Protein AF-0000000066325327 (afdb_homodimer)

Radius of gyration: 24.89 Å; Cα contacts (8 Å, |Δi|>4): 738; chains: 2; bounding box: 58×75×55 Å

Secondary structure (DSSP, 8-state):
-B----TT-EEEEETTTTEEEEE-STTEEEE-S--GGGB-GGGGS-EE--HHHHHHHHHHHHHHTTSS--HHHHHHHHHHHHHHHHHBPP--B-GGGB---SS---PPTT-EEEEEBTTT--EEEEEEEE--SSEEEEEE-SSEEEETTEEEETT-EEEEEGGG-EE-------------/-B----TT-EEEEETTTTEEEEE-STTEEEE-S--GGGB-GGGGS-EE--HHHHHHHHHHHHHHTTSS--HHHHHHHHHHHHHHHHHBPP--B-GGGB---SS---PPTT-EEEEEBTTT--EEEEEEEE--SSEEEEEE-SSEEEETTEEEETT-EEEEEGGG-EE-------------

Structure (mmCIF, N/CA/C/O backbone):
data_AF-0000000066325327-model_v1
#
loop_
_entity.id
_entity.type
_entity.pdbx_description
1 polymer 'Cell division protein ZapC'
#
loop_
_atom_site.group_PDB
_atom_site.id
_atom_site.type_symbol
_atom_site.label_atom_id
_atom_site.label_alt_id
_atom_site.label_comp_id
_atom_site.label_asym_id
_atom_site.label_entity_id
_atom_site.label_seq_id
_atom_site.pdbx_PDB_ins_code
_atom_site.Cartn_x
_atom_site.Cartn_y
_atom_site.Cartn_z
_atom_site.occupancy
_atom_site.B_iso_or_equiv
_atom_site.auth_seq_id
_atom_site.auth_comp_id
_atom_site.auth_asym_id
_atom_site.auth_atom_id
_atom_site.pdbx_PDB_model_num
ATOM 1 N N . MET A 1 1 ? 8.906 -0.437 -5.715 1 87.31 1 MET A N 1
ATOM 2 C CA . MET A 1 1 ? 8.492 -0.303 -4.324 1 87.31 1 MET A CA 1
ATOM 3 C C . MET A 1 1 ? 9.305 -1.229 -3.422 1 87.31 1 MET A C 1
ATOM 5 O O . MET A 1 1 ? 9.586 -2.369 -3.793 1 87.31 1 MET A O 1
ATOM 9 N N . LYS A 1 2 ? 9.781 -0.708 -2.258 1 88.88 2 LYS A N 1
ATOM 10 C CA . LYS A 1 2 ? 10.484 -1.515 -1.268 1 88.88 2 LYS A CA 1
ATOM 11 C C . LYS A 1 2 ? 9.75 -1.508 0.07 1 88.88 2 LYS A C 1
ATOM 13 O O . LYS A 1 2 ? 9.484 -0.443 0.629 1 88.88 2 LYS A O 1
ATOM 18 N N . ILE A 1 3 ? 9.375 -2.773 0.447 1 93.12 3 ILE A N 1
ATOM 19 C CA . ILE A 1 3 ? 8.656 -2.926 1.708 1 93.12 3 ILE A CA 1
ATOM 20 C C . ILE A 1 3 ? 9.43 -3.861 2.633 1 93.12 3 ILE A C 1
ATOM 22 O O . ILE A 1 3 ? 10.234 -4.676 2.17 1 93.12 3 ILE A O 1
ATOM 26 N N . LYS A 1 4 ? 9.258 -3.627 3.867 1 92.25 4 LYS A N 1
ATOM 27 C CA . LYS A 1 4 ? 9.883 -4.469 4.887 1 92.25 4 LYS A CA 1
ATOM 28 C C . LYS A 1 4 ? 8.852 -4.996 5.875 1 92.25 4 LYS A C 1
ATOM 30 O O . LYS A 1 4 ? 8.086 -4.223 6.457 1 92.25 4 LYS A O 1
ATOM 35 N N . PRO A 1 5 ? 8.938 -6.352 6.035 1 94.75 5 PRO A N 1
ATOM 36 C CA . PRO A 1 5 ? 7.977 -6.934 6.977 1 94.75 5 PRO A CA 1
ATOM 37 C C . PRO A 1 5 ? 8.016 -6.262 8.352 1 94.75 5 PRO A C 1
ATOM 39 O O . PRO A 1 5 ? 9.086 -5.852 8.812 1 94.75 5 PRO A O 1
ATOM 42 N N . ASP A 1 6 ? 6.906 -6.172 8.961 1 92.81 6 ASP A N 1
ATOM 43 C CA . ASP A 1 6 ? 6.703 -5.555 10.266 1 92.81 6 ASP A CA 1
ATOM 44 C C . ASP A 1 6 ? 5.637 -6.305 11.062 1 92.81 6 ASP A C 1
ATOM 46 O O . ASP A 1 6 ? 4.691 -6.848 10.492 1 92.81 6 ASP A O 1
ATOM 50 N N . ASP A 1 7 ? 5.738 -6.309 12.375 1 92.56 7 ASP A N 1
ATOM 51 C CA . ASP A 1 7 ? 4.801 -7.027 13.234 1 92.56 7 ASP A CA 1
ATOM 52 C C . ASP A 1 7 ? 3.434 -6.344 13.25 1 92.56 7 ASP A C 1
ATOM 54 O O . ASP A 1 7 ? 2.451 -6.918 13.727 1 92.56 7 ASP A O 1
ATOM 58 N N . LYS A 1 8 ? 3.346 -5.254 12.703 1 94.69 8 LYS A N 1
ATOM 59 C CA . LYS A 1 8 ? 2.082 -4.52 12.672 1 94.69 8 LYS A CA 1
ATOM 60 C C . LYS A 1 8 ? 1.22 -4.965 11.492 1 94.69 8 LYS A C 1
ATOM 62 O O . LYS A 1 8 ? 0.055 -4.574 11.383 1 94.69 8 LYS A O 1
ATOM 67 N N . TRP A 1 9 ? 1.792 -5.734 10.602 1 97.94 9 TRP A N 1
ATOM 68 C CA . TRP A 1 9 ? 1.037 -6.191 9.438 1 97.94 9 TRP A CA 1
ATOM 69 C C . TRP A 1 9 ? -0.08 -7.145 9.859 1 97.94 9 TRP A C 1
ATOM 71 O O . TRP A 1 9 ? 0.076 -7.918 10.805 1 97.94 9 TRP A O 1
ATOM 81 N N . ARG A 1 10 ? -1.22 -7.074 9.172 1 98.44 10 ARG A N 1
ATOM 82 C CA . ARG A 1 10 ? -2.367 -7.918 9.492 1 98.44 10 ARG A CA 1
ATOM 83 C C . ARG A 1 10 ? -3.02 -8.461 8.227 1 98.44 10 ARG A C 1
ATOM 85 O O . ARG A 1 10 ? -3.221 -7.715 7.262 1 98.44 10 ARG A O 1
ATOM 92 N N . TRP A 1 11 ? -3.338 -9.711 8.289 1 98.69 11 TRP A N 1
ATOM 93 C CA . TRP A 1 11 ? -4.102 -10.336 7.215 1 98.69 11 TRP A CA 1
ATOM 94 C C . TRP A 1 11 ? -5.602 -10.188 7.457 1 98.69 11 TRP A C 1
ATOM 96 O O . TRP A 1 11 ? -6.066 -10.32 8.594 1 98.6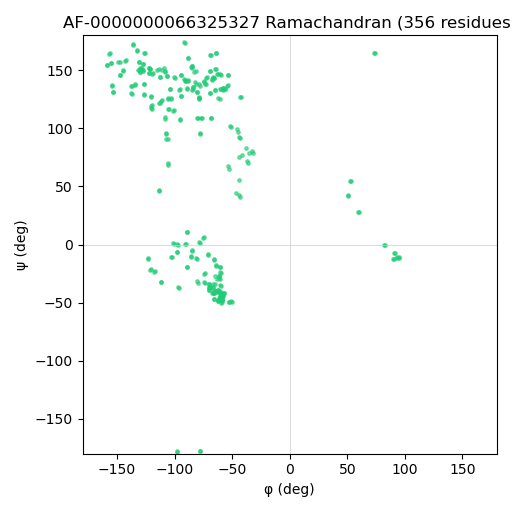9 11 TRP A O 1
ATOM 106 N N . PHE A 1 12 ? -6.332 -9.953 6.473 1 98.5 12 PHE A N 1
ATOM 107 C CA . PHE A 1 12 ? -7.781 -9.938 6.605 1 98.5 12 PHE A CA 1
ATOM 108 C C . PHE A 1 12 ? -8.453 -10.164 5.254 1 98.5 12 PHE A C 1
ATOM 110 O O . PHE A 1 12 ? -7.852 -9.914 4.207 1 98.5 12 PHE A O 1
ATOM 117 N N . TYR A 1 13 ? -9.617 -10.664 5.281 1 98.44 13 TYR A N 1
ATOM 118 C CA . TYR A 1 13 ? -10.414 -10.828 4.07 1 98.44 13 TYR A CA 1
ATOM 119 C C . TYR A 1 13 ? -11.344 -9.641 3.863 1 98.44 13 TYR A C 1
ATOM 121 O O . TYR A 1 13 ? -12.07 -9.234 4.777 1 98.44 13 TYR A O 1
ATOM 129 N N . ASP A 1 14 ? -11.297 -9.055 2.693 1 97.06 14 ASP A N 1
ATOM 130 C CA . ASP A 1 14 ? -12.172 -7.949 2.328 1 97.06 14 ASP A CA 1
ATOM 131 C C . ASP A 1 14 ? -13.398 -8.445 1.561 1 97.06 14 ASP A C 1
ATOM 133 O O . ASP A 1 14 ? -13.305 -8.75 0.37 1 97.06 14 ASP A O 1
ATOM 137 N N . ALA A 1 15 ? -14.508 -8.445 2.154 1 95.19 15 ALA A N 1
ATOM 138 C CA . ALA A 1 15 ? -15.727 -9 1.576 1 95.19 15 ALA A CA 1
ATOM 139 C C . ALA A 1 15 ? -16.234 -8.133 0.424 1 95.19 15 ALA A C 1
ATOM 141 O O . ALA A 1 15 ? -16.812 -8.641 -0.54 1 95.19 15 ALA A O 1
ATOM 142 N N . GLU A 1 16 ? -16.047 -6.883 0.527 1 92.62 16 GLU A N 1
ATOM 143 C CA . GLU A 1 16 ? -16.547 -5.965 -0.489 1 92.62 16 GLU A CA 1
ATOM 144 C C . GLU A 1 16 ? -15.844 -6.176 -1.824 1 92.62 16 GLU A C 1
ATOM 146 O O . GLU A 1 16 ? -16.484 -6.176 -2.877 1 92.62 16 GLU A O 1
ATOM 151 N N . HIS A 1 17 ? -14.531 -6.383 -1.739 1 93.12 17 HIS A N 1
ATOM 152 C CA . HI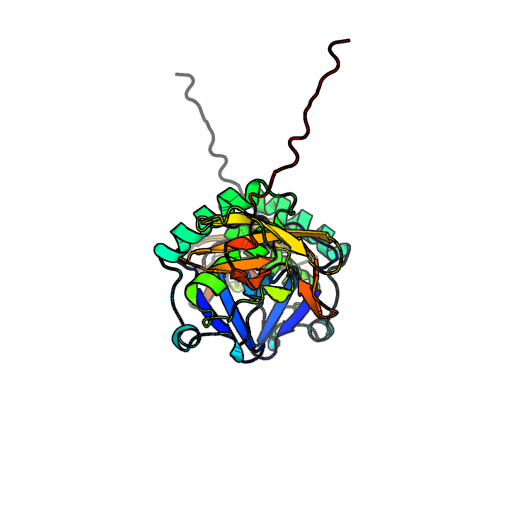S A 1 17 ? -13.781 -6.566 -2.979 1 93.12 17 HIS A CA 1
ATOM 153 C C . HIS A 1 17 ? -13.5 -8.039 -3.238 1 93.12 17 HIS A C 1
ATOM 155 O O . HIS A 1 17 ? -12.883 -8.391 -4.246 1 93.12 17 HIS A O 1
ATOM 161 N N . ASP A 1 18 ? -13.969 -8.859 -2.336 1 97.62 18 ASP A N 1
ATOM 162 C CA . ASP A 1 18 ? -13.828 -10.305 -2.449 1 97.62 18 ASP A CA 1
ATOM 163 C C . ASP A 1 18 ? -12.367 -10.703 -2.678 1 97.62 18 ASP A C 1
ATOM 165 O O . ASP A 1 18 ? -12.055 -11.398 -3.646 1 97.62 18 ASP A O 1
ATOM 169 N N . ARG A 1 19 ? -11.484 -10.242 -1.759 1 98.44 19 ARG A N 1
ATOM 170 C CA . ARG A 1 19 ? -10.062 -10.539 -1.894 1 98.44 19 ARG A CA 1
ATOM 171 C C . ARG A 1 19 ? -9.398 -10.672 -0.526 1 98.44 19 ARG A C 1
ATOM 173 O O . ARG A 1 19 ? -9.789 -10 0.428 1 98.44 19 ARG A O 1
ATOM 180 N N . MET A 1 20 ? -8.383 -11.578 -0.415 1 98.75 20 MET A N 1
ATOM 181 C CA . MET A 1 20 ? -7.477 -11.586 0.73 1 98.75 20 MET A CA 1
ATOM 182 C C . MET A 1 20 ? -6.574 -10.359 0.727 1 98.75 20 MET A C 1
ATOM 184 O O . MET A 1 20 ? -5.969 -10.031 -0.296 1 98.75 20 MET A O 1
ATOM 188 N N . MET A 1 21 ? -6.496 -9.68 1.867 1 98.69 21 MET A N 1
ATOM 189 C CA . MET A 1 21 ? -5.785 -8.406 1.969 1 98.69 21 MET A CA 1
ATOM 190 C C . MET A 1 21 ? -4.684 -8.477 3.021 1 98.69 21 MET A C 1
ATOM 192 O O . MET A 1 21 ? -4.734 -9.32 3.922 1 98.69 21 MET A O 1
ATOM 196 N N . LEU A 1 22 ? -3.732 -7.715 2.803 1 98.75 22 LEU A N 1
ATOM 197 C CA . LEU A 1 22 ? -2.719 -7.469 3.822 1 98.75 22 LEU A CA 1
ATOM 198 C C . LEU A 1 22 ? -2.658 -5.988 4.184 1 98.75 22 LEU A C 1
ATOM 200 O O . LEU A 1 22 ? -2.453 -5.141 3.311 1 98.75 22 LEU A O 1
ATOM 204 N N . ASP A 1 23 ? -2.953 -5.66 5.406 1 98.38 23 ASP A N 1
ATOM 205 C CA . ASP A 1 23 ? -2.74 -4.324 5.957 1 98.38 23 ASP A CA 1
ATOM 206 C C . ASP A 1 23 ? -1.282 -4.129 6.367 1 98.38 23 ASP A C 1
ATOM 208 O O . ASP A 1 23 ? -0.822 -4.719 7.348 1 98.38 23 ASP A O 1
ATOM 212 N N . LEU A 1 24 ? -0.514 -3.334 5.672 1 97.62 24 LEU A N 1
ATOM 213 C CA . LEU A 1 24 ? 0.911 -3.129 5.91 1 97.62 24 LEU A CA 1
ATOM 214 C C . LEU A 1 24 ? 1.141 -1.994 6.902 1 97.62 24 LEU A C 1
ATOM 216 O O . LEU A 1 24 ? 2.256 -1.479 7.012 1 97.62 24 LEU A O 1
ATOM 220 N N . ALA A 1 25 ? 0.12 -1.535 7.527 1 94.31 25 ALA A N 1
ATOM 221 C CA . ALA A 1 25 ? 0.144 -0.431 8.484 1 94.31 25 ALA A CA 1
ATOM 222 C C . ALA A 1 25 ? 0.321 0.907 7.77 1 94.31 25 ALA A C 1
ATOM 224 O O . ALA A 1 25 ? 0.554 0.946 6.559 1 94.31 25 ALA A O 1
ATOM 225 N N . ASP A 1 26 ? 0.048 2.041 8.453 1 94 26 ASP A N 1
ATOM 226 C CA . ASP A 1 26 ? 0.268 3.418 8.023 1 94 26 ASP A CA 1
ATOM 227 C C . ASP A 1 26 ? -0.511 3.727 6.746 1 94 26 ASP A C 1
ATOM 229 O O . ASP A 1 26 ? -0.025 4.453 5.875 1 94 26 ASP A O 1
ATOM 233 N N . GLY A 1 27 ? -1.619 3.004 6.609 1 96.5 27 GLY A N 1
ATOM 234 C CA . GLY A 1 27 ? -2.523 3.283 5.508 1 96.5 27 GLY A CA 1
ATOM 235 C C . GLY A 1 27 ? -2.248 2.436 4.281 1 96.5 27 GLY A C 1
ATOM 236 O O . GLY A 1 27 ? -3.062 2.385 3.357 1 96.5 27 GLY A O 1
ATOM 237 N N . MET A 1 28 ? -1.162 1.723 4.211 1 97.5 28 MET A N 1
ATOM 238 C CA . MET A 1 28 ? -0.807 0.914 3.049 1 97.5 28 MET A CA 1
ATOM 239 C C . MET A 1 28 ? -1.478 -0.454 3.111 1 97.5 28 MET A C 1
ATOM 241 O O . MET A 1 28 ? -1.542 -1.069 4.176 1 97.5 28 MET A O 1
ATOM 245 N N . LEU A 1 29 ? -2.055 -0.843 2.016 1 98.19 29 LEU A N 1
ATOM 246 C CA . LEU A 1 29 ? -2.744 -2.123 1.896 1 98.19 29 LEU A CA 1
ATOM 247 C C . LEU A 1 29 ? -2.297 -2.867 0.642 1 98.19 29 LEU A C 1
ATOM 249 O O . LEU A 1 29 ? -1.871 -2.244 -0.334 1 98.19 29 LEU A O 1
ATOM 253 N N . PHE A 1 30 ? -2.334 -4.137 0.716 1 98.56 30 PHE A N 1
ATOM 254 C CA . PHE A 1 30 ? -2.115 -4.973 -0.457 1 98.56 30 PHE A CA 1
ATOM 255 C C . PHE A 1 30 ? -3.332 -5.848 -0.732 1 98.56 30 PHE A C 1
ATOM 257 O O . PHE A 1 30 ? -3.82 -6.539 0.164 1 98.56 30 PHE A O 1
ATOM 264 N N . ARG A 1 31 ? -3.768 -5.758 -1.896 1 98.69 31 ARG A N 1
ATOM 265 C CA . ARG A 1 31 ? -4.855 -6.613 -2.359 1 98.69 31 ARG A CA 1
ATOM 266 C C . ARG A 1 31 ? -4.324 -7.773 -3.191 1 98.69 31 ARG A C 1
ATOM 268 O O . ARG A 1 31 ? -3.818 -7.574 -4.297 1 98.69 31 ARG A O 1
ATOM 275 N N . SER A 1 32 ? -4.48 -8.969 -2.736 1 98.81 32 SER A N 1
ATOM 276 C CA . SER A 1 32 ? -3.916 -10.133 -3.412 1 98.81 32 SER A CA 1
ATOM 277 C C . SER A 1 32 ? -4.758 -10.531 -4.617 1 98.81 32 SER A C 1
ATOM 279 O O . SER A 1 32 ? -5.742 -9.867 -4.941 1 98.81 32 SER A O 1
ATOM 281 N N . ARG A 1 33 ? -4.355 -11.625 -5.285 1 98.31 33 ARG A N 1
ATOM 282 C CA . ARG A 1 33 ? -5.047 -12.164 -6.449 1 98.31 33 ARG A CA 1
ATOM 283 C C . ARG A 1 33 ? -6.195 -13.078 -6.031 1 98.31 33 ARG A C 1
ATOM 285 O O . ARG A 1 33 ? -6.988 -13.516 -6.867 1 98.31 33 ARG A O 1
ATOM 292 N N . TYR A 1 34 ? -6.383 -13.383 -4.77 1 98.75 34 TYR A N 1
ATOM 293 C CA . TYR A 1 34 ? -7.133 -14.586 -4.406 1 98.75 34 TYR A CA 1
ATOM 294 C C . TYR A 1 34 ? -8.469 -14.219 -3.768 1 98.75 34 TYR A C 1
ATOM 296 O O . TYR A 1 34 ? -8.508 -13.539 -2.742 1 98.75 34 TYR A O 1
ATOM 304 N N . ALA A 1 35 ? -9.461 -14.727 -4.352 1 98.62 35 ALA A N 1
ATOM 305 C CA . ALA A 1 35 ? -10.836 -14.484 -3.912 1 98.62 35 ALA A CA 1
ATOM 306 C C . ALA A 1 35 ? -11.289 -15.555 -2.918 1 98.62 35 ALA A C 1
ATOM 308 O O . ALA A 1 35 ? -10.594 -16.547 -2.713 1 98.62 35 ALA A O 1
ATOM 309 N N . ARG A 1 36 ? -12.445 -15.32 -2.404 1 98.44 36 ARG A N 1
ATOM 310 C CA . ARG A 1 36 ? -13.016 -16.156 -1.364 1 98.44 36 ARG A CA 1
ATOM 311 C C . ARG A 1 36 ? -12.984 -17.641 -1.771 1 98.44 36 ARG A C 1
ATOM 313 O O . ARG A 1 36 ? -12.594 -18.5 -0.977 1 98.44 36 ARG A O 1
ATOM 320 N N . LYS A 1 37 ? -13.43 -17.906 -2.945 1 98.38 37 LYS A N 1
ATOM 321 C CA . LYS A 1 37 ? -13.586 -19.281 -3.418 1 98.38 37 LYS A CA 1
ATOM 322 C C . LYS A 1 37 ? -12.242 -20.016 -3.426 1 98.38 37 LYS A C 1
ATOM 324 O O . LYS A 1 37 ? -12.203 -21.25 -3.447 1 98.38 37 LYS A O 1
ATOM 329 N N . MET A 1 38 ? -11.148 -19.281 -3.404 1 98.56 38 MET A N 1
ATOM 330 C CA . MET A 1 38 ? -9.812 -19.859 -3.49 1 98.56 38 MET A CA 1
ATOM 331 C C . MET A 1 38 ? -9.188 -20 -2.105 1 98.56 38 MET A C 1
ATOM 333 O O . MET A 1 38 ? -8.117 -20.594 -1.959 1 98.56 38 MET A O 1
ATOM 337 N N . LEU A 1 39 ? -9.805 -19.516 -1.091 1 98.81 39 LEU A N 1
ATOM 338 C CA . LEU A 1 39 ? -9.172 -19.359 0.214 1 98.81 39 LEU A CA 1
ATOM 339 C C . LEU A 1 39 ? -9.688 -20.406 1.2 1 98.81 39 LEU A C 1
ATOM 341 O O . LEU A 1 39 ? -10.852 -20.797 1.14 1 98.81 39 LEU A O 1
ATOM 345 N N . THR A 1 40 ? -8.812 -20.859 2.068 1 98.69 40 THR A N 1
ATOM 346 C CA . THR A 1 40 ? -9.203 -21.719 3.18 1 98.69 40 THR A CA 1
ATOM 347 C C . THR A 1 40 ? -10.031 -20.953 4.199 1 98.69 40 THR A C 1
ATOM 349 O O . THR A 1 40 ? -10.016 -19.719 4.215 1 98.69 40 THR A O 1
ATOM 352 N N . PRO A 1 41 ? -10.766 -21.641 5.105 1 98.06 41 PRO A N 1
ATOM 353 C CA . PRO A 1 41 ? -11.609 -20.984 6.098 1 98.06 41 PRO A CA 1
ATOM 354 C C . PRO A 1 41 ? -10.805 -20.078 7.035 1 98.06 41 PRO A C 1
ATOM 356 O O . PRO A 1 41 ? -11.336 -19.078 7.535 1 98.06 41 PRO A O 1
ATOM 359 N N . ASP A 1 42 ? -9.57 -20.375 7.289 1 96.94 42 ASP A N 1
ATOM 360 C CA . ASP A 1 42 ? -8.727 -19.609 8.195 1 96.94 42 ASP A CA 1
ATOM 361 C C . ASP A 1 42 ? -8.555 -18.172 7.703 1 96.94 42 ASP A C 1
ATOM 363 O O . ASP A 1 42 ? -8.266 -17.266 8.492 1 96.94 42 ASP A O 1
ATOM 367 N N . ALA A 1 43 ? -8.656 -17.922 6.383 1 97.69 43 ALA A N 1
ATOM 368 C CA . ALA A 1 43 ? -8.445 -16.609 5.766 1 97.69 43 ALA A CA 1
ATOM 369 C C . ALA A 1 43 ? -9.492 -15.609 6.234 1 97.69 43 ALA A C 1
ATOM 371 O O . ALA A 1 43 ? -9.281 -14.398 6.168 1 97.69 43 ALA A O 1
ATOM 372 N N . PHE A 1 44 ? -10.609 -16.078 6.781 1 97.56 44 PHE A N 1
ATOM 373 C CA . PHE A 1 44 ? -11.75 -15.203 7.031 1 97.56 44 PHE A CA 1
ATOM 374 C C . PHE A 1 44 ? -11.75 -14.719 8.477 1 97.56 44 PHE A C 1
ATOM 376 O O . PHE A 1 44 ? -12.633 -13.969 8.883 1 97.56 44 PHE A O 1
ATOM 383 N N . THR A 1 45 ? -10.773 -15.164 9.203 1 95.75 45 THR A N 1
ATOM 384 C CA . THR A 1 45 ? -10.492 -14.602 10.516 1 95.75 45 THR A CA 1
ATOM 385 C C . THR A 1 45 ? -9.242 -13.719 10.469 1 95.75 45 THR A C 1
ATOM 387 O O . THR A 1 45 ? -8.188 -14.148 10.008 1 95.75 45 THR A O 1
ATOM 390 N N . GLU A 1 46 ? -9.477 -12.523 10.922 1 93.81 46 GLU A N 1
ATOM 391 C CA . GLU A 1 46 ? -8.328 -11.625 10.938 1 93.81 46 GLU A CA 1
ATOM 392 C C . GLU A 1 46 ? -7.172 -12.219 11.734 1 93.81 46 GLU A C 1
ATOM 394 O O . GLU A 1 46 ? -7.379 -12.82 12.789 1 93.81 46 GLU A O 1
ATOM 399 N N . SER A 1 47 ? -5.988 -12.141 11.148 1 96.69 47 SER A N 1
ATOM 400 C CA . SER A 1 47 ? -4.812 -12.68 11.82 1 96.69 47 SER A CA 1
ATOM 401 C C . SER A 1 47 ? -3.588 -11.797 11.578 1 96.69 47 SER A C 1
ATOM 403 O O . SER A 1 47 ? -3.559 -11.016 10.625 1 96.69 47 SER A O 1
ATOM 405 N N . GLY A 1 48 ? -2.59 -11.93 12.484 1 97.19 48 GLY A N 1
ATOM 406 C CA . GLY A 1 48 ? -1.376 -11.133 12.375 1 97.19 48 GLY A CA 1
ATOM 407 C C . GLY A 1 48 ? -0.344 -11.75 11.445 1 97.19 48 GLY A C 1
ATOM 408 O O . GLY A 1 48 ? -0.41 -12.938 11.141 1 97.19 48 GLY A O 1
ATOM 409 N N . PHE A 1 49 ? 0.458 -10.891 10.898 1 97.69 49 PHE A N 1
ATOM 410 C CA . PHE A 1 49 ? 1.649 -11.312 10.172 1 97.69 49 PHE A CA 1
ATOM 411 C C . PHE A 1 49 ? 2.674 -11.922 11.125 1 97.69 49 PHE A C 1
ATOM 413 O O . PHE A 1 49 ? 3.275 -11.211 11.938 1 97.69 49 PHE A O 1
ATOM 420 N N . CYS A 1 50 ? 2.871 -13.211 11.062 1 97.12 50 CYS A N 1
ATOM 421 C CA . CYS A 1 50 ? 3.625 -13.922 12.086 1 97.12 50 CYS A CA 1
ATOM 422 C C . CYS A 1 50 ? 5.066 -14.141 11.648 1 97.12 50 CYS A C 1
ATOM 424 O O . CYS A 1 50 ? 5.457 -13.734 10.555 1 97.12 50 CYS A O 1
ATOM 426 N N . VAL A 1 51 ? 5.848 -14.82 12.477 1 97.06 51 VAL A N 1
ATOM 427 C CA . VAL A 1 51 ? 7.266 -15.07 12.25 1 97.06 51 VAL A CA 1
ATOM 428 C C . VAL A 1 51 ? 7.438 -15.961 11.016 1 97.06 51 VAL A C 1
ATOM 430 O O . VAL A 1 51 ? 8.367 -15.758 10.227 1 97.06 51 VAL A O 1
ATOM 433 N N . ASP A 1 52 ? 6.578 -16.906 10.906 1 97.06 52 ASP A N 1
ATOM 434 C CA . ASP A 1 52 ? 6.645 -17.797 9.742 1 97.06 52 ASP A CA 1
ATOM 435 C C . ASP A 1 52 ? 6.418 -17.016 8.453 1 97.06 52 ASP A C 1
ATOM 437 O O . ASP A 1 52 ? 7.086 -17.266 7.445 1 97.06 52 ASP A O 1
ATOM 441 N N . ASP A 1 53 ? 5.48 -16.078 8.453 1 97.81 53 ASP A N 1
ATOM 442 C CA . ASP A 1 53 ? 5.242 -15.211 7.301 1 97.81 53 ASP A CA 1
ATOM 443 C C . ASP A 1 53 ? 6.496 -14.422 6.938 1 97.81 53 ASP A C 1
ATOM 445 O O . ASP A 1 53 ? 6.855 -14.32 5.762 1 97.81 53 ASP A O 1
ATOM 449 N N . ALA A 1 54 ? 7.09 -13.859 7.965 1 97.69 54 ALA A N 1
ATOM 450 C CA . ALA A 1 54 ? 8.305 -13.078 7.754 1 97.69 54 ALA A CA 1
ATOM 451 C C . ALA A 1 54 ? 9.406 -13.93 7.129 1 97.69 54 ALA A C 1
ATOM 453 O O . ALA A 1 54 ? 10.094 -13.484 6.211 1 97.69 54 ALA A O 1
ATOM 454 N N . ALA A 1 55 ? 9.586 -15.141 7.652 1 97.56 55 ALA A N 1
ATOM 455 C CA . ALA A 1 55 ? 10.602 -16.047 7.121 1 97.56 55 ALA A CA 1
ATOM 456 C C . ALA A 1 55 ? 10.344 -16.344 5.645 1 97.56 55 ALA A C 1
ATOM 458 O O . ALA A 1 55 ? 11.273 -16.328 4.832 1 97.56 55 ALA A O 1
ATOM 459 N N . LEU A 1 56 ? 9.117 -16.578 5.328 1 97.81 56 LEU A N 1
ATOM 460 C CA . LEU A 1 56 ? 8.758 -16.859 3.945 1 97.81 56 LEU A CA 1
ATOM 461 C C . LEU A 1 56 ? 8.961 -15.625 3.068 1 97.81 56 LEU A C 1
ATOM 463 O O . LEU A 1 56 ? 9.445 -15.734 1.938 1 97.81 56 LEU A O 1
ATOM 467 N N . TYR A 1 57 ? 8.57 -14.445 3.592 1 98.19 57 TYR A N 1
ATOM 468 C CA . TYR A 1 57 ? 8.766 -13.203 2.85 1 98.19 57 TYR A CA 1
ATOM 469 C C . TYR A 1 57 ? 10.219 -13.062 2.402 1 98.19 57 TYR A C 1
ATOM 471 O O . TYR A 1 57 ? 10.484 -12.805 1.228 1 98.19 57 TYR A O 1
ATOM 479 N N . PHE A 1 58 ? 11.117 -13.258 3.311 1 97.38 58 PHE A N 1
ATOM 480 C CA . PHE A 1 58 ? 12.523 -13.062 3.008 1 97.38 58 PHE A CA 1
ATOM 481 C C . PHE A 1 58 ? 13.031 -14.125 2.045 1 97.38 58 PHE A C 1
ATOM 483 O O . PHE A 1 58 ? 13.867 -13.844 1.186 1 97.38 58 PHE A O 1
ATOM 490 N N . THR A 1 59 ? 12.57 -15.305 2.184 1 97.25 59 THR A N 1
ATOM 491 C CA . THR A 1 59 ? 12.914 -16.375 1.25 1 97.25 59 THR A CA 1
ATOM 492 C C . THR A 1 59 ? 12.492 -16.016 -0.17 1 97.25 59 THR A C 1
ATOM 494 O O . THR A 1 59 ? 13.289 -16.094 -1.104 1 97.25 59 THR A O 1
ATOM 497 N N . PHE A 1 60 ? 11.227 -15.578 -0.321 1 97.94 60 PHE A N 1
ATOM 498 C CA . PHE A 1 60 ? 10.703 -15.211 -1.631 1 97.94 60 PHE A CA 1
ATOM 499 C C . PHE A 1 60 ? 11.414 -13.984 -2.176 1 97.94 60 PHE A C 1
ATOM 501 O O . PHE A 1 60 ? 11.773 -13.938 -3.354 1 97.94 60 PHE A O 1
ATOM 508 N N . GLU A 1 61 ? 11.539 -12.992 -1.305 1 96.69 61 GLU A N 1
ATOM 509 C CA . GLU A 1 61 ? 12.148 -11.734 -1.719 1 96.69 61 GLU A CA 1
ATOM 510 C C . GLU A 1 61 ? 13.562 -11.945 -2.246 1 96.69 61 GLU A C 1
ATOM 512 O O . GLU A 1 61 ? 13.953 -11.359 -3.258 1 96.69 61 GLU A O 1
ATOM 517 N N . GLU A 1 62 ? 14.336 -12.734 -1.603 1 94.12 62 GLU A N 1
ATOM 518 C CA . GLU A 1 62 ? 15.719 -13 -1.983 1 94.12 62 GLU A CA 1
ATOM 519 C C . GLU A 1 62 ? 15.805 -13.625 -3.373 1 94.12 62 GLU A C 1
ATOM 521 O O . GLU A 1 62 ? 16.609 -13.195 -4.203 1 94.12 62 GLU A O 1
ATOM 526 N N . LYS A 1 63 ? 15 -14.562 -3.619 1 91.31 63 LYS A N 1
ATOM 527 C CA . LYS A 1 63 ? 15.023 -15.266 -4.898 1 91.31 63 LYS A CA 1
ATOM 528 C C . LYS A 1 63 ? 14.445 -14.406 -6.016 1 91.31 63 LYS A C 1
ATOM 530 O O . LYS A 1 63 ? 14.906 -14.477 -7.16 1 91.31 63 LYS A O 1
ATOM 535 N N . CYS A 1 64 ? 13.508 -13.609 -5.703 1 94.06 64 CYS A N 1
ATOM 536 C CA . CYS A 1 64 ? 12.859 -12.758 -6.695 1 94.06 64 CYS A CA 1
ATOM 537 C C . CYS A 1 64 ? 13.766 -11.602 -7.109 1 94.06 64 CYS A C 1
ATOM 539 O O . CYS A 1 64 ? 13.609 -11.047 -8.195 1 94.06 64 CYS A O 1
ATOM 541 N N . ARG A 1 65 ? 14.641 -11.273 -6.242 1 90.88 65 ARG A N 1
ATOM 542 C CA . ARG A 1 65 ? 15.547 -10.172 -6.543 1 90.88 65 ARG A CA 1
ATOM 543 C C . ARG A 1 65 ? 16.375 -10.469 -7.789 1 90.88 65 ARG A C 1
ATOM 545 O O . ARG A 1 65 ? 16.812 -9.547 -8.477 1 90.88 65 ARG A O 1
ATOM 552 N N . GLN A 1 66 ? 16.562 -11.68 -8.148 1 88.31 66 GLN A N 1
ATOM 553 C CA . GLN A 1 66 ? 17.391 -12.094 -9.281 1 88.31 66 GLN A CA 1
ATOM 554 C C . GLN A 1 66 ? 16.547 -12.188 -10.555 1 88.31 66 GLN A C 1
ATOM 556 O O . GLN A 1 66 ? 17.078 -12.484 -11.633 1 88.31 66 GLN A O 1
ATOM 561 N N . SER A 1 67 ? 15.359 -11.914 -10.461 1 91.31 67 SER A N 1
ATOM 562 C CA . SER A 1 67 ? 14.453 -11.992 -11.602 1 91.31 67 SER A CA 1
ATOM 563 C C . SER A 1 67 ? 14.422 -10.68 -12.375 1 91.31 67 SER A C 1
ATOM 565 O O . SER A 1 67 ? 14.859 -9.641 -11.867 1 91.31 67 SER A O 1
ATOM 567 N N . PRO A 1 68 ? 13.969 -10.766 -13.633 1 93.62 68 PRO A N 1
ATOM 568 C CA . PRO A 1 68 ? 13.875 -9.547 -14.445 1 93.62 68 PRO A CA 1
ATOM 569 C C . PRO A 1 68 ? 12.695 -8.664 -14.047 1 93.62 68 PRO A C 1
ATOM 571 O O . PRO A 1 68 ? 12.438 -7.641 -14.688 1 93.62 68 PRO A O 1
ATOM 574 N N . LEU A 1 69 ? 11.992 -8.961 -13.031 1 95.12 69 LEU A N 1
ATOM 575 C CA . LEU A 1 69 ? 10.82 -8.219 -12.594 1 95.12 69 LEU A CA 1
ATOM 576 C C . LEU A 1 69 ? 11.219 -6.871 -12 1 95.12 69 LEU A C 1
ATOM 578 O O . LEU A 1 69 ? 12.266 -6.754 -11.352 1 95.12 69 LEU A O 1
ATOM 582 N N . SER A 1 70 ? 10.344 -5.883 -12.273 1 94.19 70 SER A N 1
ATOM 583 C CA . SER A 1 70 ? 10.531 -4.602 -11.602 1 94.19 70 SER A CA 1
ATOM 584 C C . SER A 1 70 ? 10.359 -4.738 -10.094 1 94.19 70 SER A C 1
ATOM 586 O O . SER A 1 70 ? 9.828 -5.746 -9.609 1 94.19 70 SER A O 1
ATOM 588 N N . SER A 1 71 ? 10.789 -3.748 -9.336 1 93.81 71 SER A N 1
ATOM 589 C CA . SER A 1 71 ? 10.641 -3.754 -7.887 1 93.81 71 SER A CA 1
ATOM 590 C C . SER A 1 71 ? 9.18 -3.895 -7.477 1 93.81 71 SER A C 1
ATOM 592 O O . SER A 1 71 ? 8.859 -4.625 -6.539 1 93.81 71 SER A O 1
ATOM 594 N N . ASP A 1 72 ? 8.297 -3.158 -8.219 1 94.88 72 ASP A N 1
ATOM 595 C CA . ASP A 1 72 ? 6.875 -3.232 -7.906 1 94.88 72 ASP A CA 1
ATOM 596 C C . ASP A 1 72 ? 6.32 -4.625 -8.195 1 94.88 72 ASP A C 1
ATOM 598 O O . ASP A 1 72 ? 5.531 -5.16 -7.41 1 94.88 72 ASP A O 1
ATOM 602 N N . GLN A 1 73 ? 6.727 -5.188 -9.258 1 96 73 GLN A N 1
ATOM 603 C CA . GLN A 1 73 ? 6.281 -6.527 -9.625 1 96 73 GLN A CA 1
ATOM 604 C C . GLN A 1 73 ? 6.789 -7.57 -8.633 1 96 73 GLN A C 1
ATOM 606 O O . GLN A 1 73 ? 6.066 -8.516 -8.297 1 96 73 GLN A O 1
ATOM 611 N N . ARG A 1 74 ? 8.016 -7.383 -8.234 1 96.62 74 ARG A N 1
ATOM 612 C CA . ARG A 1 74 ? 8.586 -8.289 -7.246 1 96.62 74 ARG A CA 1
ATOM 613 C C . ARG A 1 74 ? 7.789 -8.25 -5.945 1 96.62 74 ARG A C 1
ATOM 615 O O . ARG A 1 74 ? 7.473 -9.289 -5.371 1 96.62 74 ARG A O 1
ATOM 622 N N . ALA A 1 75 ? 7.5 -7.055 -5.508 1 96.56 75 ALA A N 1
ATOM 623 C CA . ALA A 1 75 ? 6.699 -6.902 -4.293 1 96.56 75 ALA A CA 1
ATOM 624 C C . ALA A 1 75 ? 5.34 -7.582 -4.441 1 96.56 75 ALA A C 1
ATOM 626 O O . ALA A 1 75 ? 4.891 -8.281 -3.535 1 96.56 75 ALA A O 1
ATOM 627 N N . GLU A 1 76 ? 4.727 -7.367 -5.574 1 97.75 76 GLU A N 1
ATOM 628 C CA . GLU A 1 76 ? 3.439 -8 -5.859 1 97.75 76 GLU A CA 1
ATOM 629 C C . GLU A 1 76 ? 3.547 -9.523 -5.793 1 97.75 76 GLU A C 1
ATOM 631 O O . GLU A 1 76 ? 2.711 -10.18 -5.172 1 97.75 76 GLU A O 1
ATOM 636 N N . LEU A 1 77 ? 4.531 -10.031 -6.422 1 98.44 77 LEU A N 1
ATOM 637 C CA . LEU A 1 77 ? 4.719 -11.477 -6.477 1 98.44 77 LEU A CA 1
ATOM 638 C C . LEU A 1 77 ? 4.941 -12.047 -5.078 1 98.44 77 LEU A C 1
ATOM 640 O O . LEU A 1 77 ? 4.289 -13.016 -4.691 1 98.44 77 LEU A O 1
ATOM 644 N N . VAL A 1 78 ? 5.824 -11.43 -4.367 1 98.56 78 VAL A N 1
ATOM 645 C CA . VAL A 1 78 ? 6.188 -11.906 -3.035 1 98.56 78 VAL A CA 1
ATOM 646 C C . VAL A 1 78 ? 4.961 -11.898 -2.125 1 98.56 78 VAL A C 1
ATOM 648 O O . VAL A 1 78 ? 4.707 -12.859 -1.406 1 98.56 78 VAL A O 1
ATOM 651 N N . LEU A 1 79 ? 4.191 -10.844 -2.158 1 98.62 79 LEU A N 1
ATOM 652 C CA . LEU A 1 79 ? 3.031 -10.742 -1.278 1 98.62 79 LEU A CA 1
ATOM 653 C C . LEU A 1 79 ? 1.946 -11.727 -1.695 1 98.62 79 LEU A C 1
ATOM 655 O O . LEU A 1 79 ? 1.287 -12.328 -0.844 1 98.62 79 LEU A O 1
ATOM 659 N N . ASN A 1 80 ? 1.749 -11.891 -2.93 1 98.81 80 ASN A N 1
ATOM 660 C CA . ASN A 1 80 ? 0.827 -12.93 -3.373 1 98.81 80 ASN A CA 1
ATOM 661 C C . ASN A 1 80 ? 1.31 -14.32 -2.967 1 98.81 80 ASN A C 1
ATOM 663 O O . ASN A 1 80 ? 0.5 -15.195 -2.648 1 98.81 80 ASN A O 1
ATOM 667 N N . ALA A 1 81 ? 2.617 -14.562 -3.059 1 98.81 81 ALA A N 1
ATOM 668 C CA . ALA A 1 81 ? 3.191 -15.844 -2.656 1 98.81 81 ALA A CA 1
ATOM 669 C C . ALA A 1 81 ? 2.895 -16.141 -1.188 1 98.81 81 ALA A C 1
ATOM 671 O O . ALA A 1 81 ? 2.586 -17.281 -0.829 1 98.81 81 ALA A O 1
ATOM 672 N N . LEU A 1 82 ? 3.021 -15.141 -0.364 1 98.75 82 LEU A N 1
ATOM 673 C CA . LEU A 1 82 ? 2.715 -15.312 1.052 1 98.75 82 LEU A CA 1
ATOM 674 C C . LEU A 1 82 ? 1.263 -15.742 1.245 1 98.75 82 LEU A C 1
ATOM 676 O O . LEU A 1 82 ? 0.979 -16.656 2.023 1 98.75 82 LEU A O 1
ATOM 680 N N . VAL A 1 83 ? 0.37 -15.055 0.541 1 98.81 83 VAL A N 1
ATOM 681 C CA . VAL A 1 83 ? -1.048 -15.383 0.647 1 98.81 83 VAL A CA 1
ATOM 682 C C . VAL A 1 83 ? -1.284 -16.812 0.183 1 98.81 83 VAL A C 1
ATOM 684 O O . VAL A 1 83 ? -1.981 -17.578 0.85 1 98.81 83 VAL A O 1
ATOM 687 N N . ALA A 1 84 ? -0.734 -17.141 -0.949 1 98.81 84 ALA A N 1
ATOM 688 C CA . ALA A 1 84 ? -0.923 -18.484 -1.494 1 98.81 84 ALA A CA 1
ATOM 689 C C . ALA A 1 84 ? -0.412 -19.547 -0.525 1 98.81 84 ALA A C 1
ATOM 691 O O . ALA A 1 84 ? -1.083 -20.547 -0.29 1 98.81 84 ALA A O 1
ATOM 692 N N . ALA A 1 85 ? 0.768 -19.328 -0.006 1 98.38 85 ALA A N 1
ATOM 693 C CA . ALA A 1 85 ? 1.392 -20.281 0.9 1 98.38 85 ALA A CA 1
ATOM 694 C C . ALA A 1 85 ? 0.539 -20.5 2.148 1 98.38 85 ALA A C 1
ATOM 696 O O . ALA A 1 85 ? 0.458 -21.609 2.672 1 98.38 85 ALA A O 1
ATOM 697 N N . ARG A 1 86 ? -0.092 -19.516 2.594 1 98.06 86 ARG A N 1
ATOM 698 C CA . ARG A 1 86 ? -0.745 -19.578 3.898 1 98.06 86 ARG A CA 1
ATOM 699 C C . ARG A 1 86 ? -2.227 -19.906 3.754 1 98.06 86 ARG A C 1
ATOM 701 O O . ARG A 1 86 ? -2.793 -20.625 4.582 1 98.06 86 ARG A O 1
ATOM 708 N N . PHE A 1 87 ? -2.883 -19.391 2.715 1 98.56 87 PHE A N 1
ATOM 709 C CA . PHE A 1 87 ? -4.336 -19.344 2.803 1 98.56 87 PHE A CA 1
ATOM 710 C C . PHE A 1 87 ? -4.973 -20.078 1.624 1 98.56 87 PHE A C 1
ATOM 712 O O . PHE A 1 87 ? -6.18 -20.312 1.611 1 98.56 87 PHE A O 1
ATOM 719 N N . LEU A 1 88 ? -4.234 -20.438 0.602 1 98.69 88 LEU A N 1
ATOM 720 C CA . LEU A 1 88 ? -4.836 -21 -0.601 1 98.69 88 LEU A CA 1
ATOM 721 C C . LEU A 1 88 ? -5.301 -22.438 -0.353 1 98.69 88 LEU A C 1
ATOM 723 O O . LEU A 1 88 ? -4.59 -23.219 0.273 1 98.69 88 LEU A O 1
ATOM 727 N N . LYS A 1 89 ? -6.453 -22.703 -0.864 1 98.62 89 LYS A N 1
ATOM 728 C CA . LYS A 1 89 ? -6.914 -24.094 -0.888 1 98.62 89 LYS A CA 1
ATOM 729 C C . LYS A 1 89 ? -6.023 -24.953 -1.772 1 98.62 89 LYS A C 1
ATOM 731 O O . LYS A 1 89 ? -5.41 -24.453 -2.719 1 98.62 89 LYS A O 1
ATOM 736 N N . PRO A 1 90 ? -5.93 -26.281 -1.44 1 97.56 90 PRO A N 1
ATOM 737 C CA . PRO A 1 90 ? -5.191 -27.172 -2.342 1 97.56 90 PRO A CA 1
ATOM 738 C C . PRO A 1 90 ? -5.695 -27.109 -3.781 1 97.56 90 PRO A C 1
ATOM 740 O O . PRO A 1 90 ? -6.902 -27.016 -4.016 1 97.56 90 PRO A O 1
ATOM 743 N N . LEU A 1 91 ? -4.793 -27.062 -4.68 1 97.81 91 LEU A N 1
ATOM 744 C CA . LEU A 1 91 ? -5.113 -27.047 -6.102 1 97.81 91 LEU A CA 1
ATOM 745 C C . LEU A 1 91 ? -4.75 -28.391 -6.75 1 97.81 91 LEU A C 1
ATOM 747 O O . LEU A 1 91 ? -3.811 -29.047 -6.316 1 97.81 91 LEU A O 1
ATOM 751 N N . MET A 1 92 ? -5.531 -28.656 -7.738 1 96.5 92 MET A N 1
ATOM 752 C CA . MET A 1 92 ? -5.176 -29.812 -8.547 1 96.5 92 MET A CA 1
ATOM 753 C C . MET A 1 92 ? -4.113 -29.453 -9.578 1 96.5 92 MET A C 1
ATOM 755 O O . MET A 1 92 ? -4.164 -28.375 -10.172 1 96.5 92 MET A O 1
ATOM 759 N N . PRO A 1 93 ? -3.148 -30.344 -9.781 1 97.19 93 PRO A N 1
ATOM 760 C CA . PRO A 1 93 ? -2.125 -30.047 -10.789 1 97.19 93 PRO A CA 1
ATOM 761 C C . PRO A 1 93 ? -2.709 -29.875 -12.188 1 97.19 93 PRO A C 1
ATOM 763 O O . PRO A 1 93 ? -3.635 -30.594 -12.57 1 97.19 93 PRO A O 1
ATOM 766 N N . LYS A 1 94 ? -2.25 -28.812 -12.844 1 95 94 LYS A N 1
ATOM 767 C CA . LYS A 1 94 ? -2.586 -28.594 -14.25 1 95 94 LYS A CA 1
ATOM 768 C C . LYS A 1 94 ? -1.399 -28.906 -15.156 1 95 94 LYS A C 1
ATOM 770 O O . LYS A 1 94 ? -0.911 -28.016 -15.875 1 95 94 LYS A O 1
ATOM 775 N N . SER A 1 95 ? -1.023 -30.125 -15.305 1 89.69 95 SER A N 1
ATOM 776 C CA . SER A 1 95 ? 0.24 -30.516 -15.922 1 89.69 95 SER A CA 1
ATOM 777 C C . SER A 1 95 ? 0.089 -30.688 -17.438 1 89.69 95 SER A C 1
ATOM 779 O O . SER A 1 95 ? 1.083 -30.719 -18.156 1 89.69 95 SER A O 1
ATOM 781 N N . TRP A 1 96 ? -1.179 -30.859 -17.891 1 92.38 96 TRP A N 1
ATOM 782 C CA . TRP A 1 96 ? -1.387 -31.094 -19.328 1 92.38 96 TRP A CA 1
ATOM 783 C C . TRP A 1 96 ? -0.987 -29.875 -20.141 1 92.38 96 TRP A C 1
ATOM 785 O O . TRP A 1 96 ? -0.791 -29.969 -21.359 1 92.38 96 TRP A O 1
ATOM 795 N N . HIS A 1 97 ? -0.79 -28.781 -19.516 1 96.12 97 HIS A N 1
ATOM 796 C CA . HIS A 1 97 ? -0.407 -27.562 -20.203 1 96.12 97 HIS A CA 1
ATOM 797 C C . HIS A 1 97 ? 1.087 -27.547 -20.5 1 96.12 97 HIS A C 1
ATOM 799 O O . HIS A 1 97 ? 1.552 -26.719 -21.297 1 96.12 97 HIS A O 1
ATOM 805 N N . PHE A 1 98 ? 1.846 -28.484 -19.891 1 97.25 98 PHE A N 1
ATOM 806 C CA . PHE A 1 98 ? 3.295 -28.328 -19.906 1 97.25 98 PHE A CA 1
ATOM 807 C C . PHE A 1 98 ? 3.975 -29.609 -20.375 1 97.25 98 PHE A C 1
ATOM 809 O O . PHE A 1 98 ? 3.498 -30.703 -20.078 1 97.25 98 PHE A O 1
ATOM 816 N N . SER A 1 99 ? 5.086 -29.406 -21.016 1 96.38 99 SER A N 1
ATOM 817 C CA . SER A 1 99 ? 5.879 -30.531 -21.484 1 96.38 99 SER A CA 1
ATOM 818 C C . SER A 1 99 ? 6.613 -31.203 -20.312 1 96.38 99 SER A C 1
ATOM 820 O O . SER A 1 99 ? 7.141 -30.516 -19.438 1 96.38 99 SER A O 1
ATOM 822 N N . ALA A 1 100 ? 6.637 -32.531 -20.391 1 95.12 100 ALA A N 1
ATOM 823 C CA . ALA A 1 100 ? 7.348 -33.281 -19.359 1 95.12 100 ALA A CA 1
ATOM 824 C C . ALA A 1 100 ? 8.844 -33.344 -19.656 1 95.12 100 ALA A C 1
ATOM 826 O O . ALA A 1 100 ? 9.25 -33.312 -20.828 1 95.12 100 ALA A O 1
ATOM 827 N N . HIS A 1 101 ? 9.508 -33.375 -18.578 1 90 101 HIS A N 1
ATOM 828 C CA . HIS A 1 101 ? 10.945 -33.594 -18.688 1 90 101 HIS A CA 1
ATOM 829 C C . HIS A 1 101 ? 11.344 -34.938 -18.078 1 90 101 HIS A C 1
ATOM 831 O O . HIS A 1 101 ? 10.664 -35.438 -17.188 1 90 101 HIS A O 1
ATOM 837 N N . ARG A 1 102 ? 12.383 -35.531 -18.578 1 84.69 102 ARG A N 1
ATOM 838 C CA . ARG A 1 102 ? 12.812 -36.844 -18.188 1 84.69 102 ARG A CA 1
ATOM 839 C C . ARG A 1 102 ? 13.297 -36.875 -16.734 1 84.69 102 ARG A C 1
ATOM 841 O O . ARG A 1 102 ? 13.039 -37.812 -16 1 84.69 102 ARG A O 1
ATOM 848 N N . GLN A 1 103 ? 13.984 -35.812 -16.25 1 85.75 103 GLN A N 1
ATOM 849 C CA . GLN A 1 103 ? 14.5 -35.75 -14.883 1 85.75 103 GLN A CA 1
ATOM 850 C C . GLN A 1 103 ? 13.688 -34.781 -14.031 1 85.75 103 GLN A C 1
ATOM 852 O O . GLN A 1 103 ? 13.945 -33.562 -14.031 1 85.75 103 GLN A O 1
ATOM 857 N N . PRO A 1 104 ? 12.734 -35.5 -13.352 1 83.06 104 PRO A N 1
ATOM 858 C CA . PRO A 1 104 ? 11.938 -34.625 -12.484 1 83.06 104 PRO A CA 1
ATOM 859 C C . PRO A 1 104 ? 12.789 -33.906 -11.445 1 83.06 104 PRO A C 1
ATOM 861 O O . PRO A 1 104 ? 13.781 -34.438 -10.961 1 83.06 104 PRO A O 1
ATOM 864 N N . MET A 1 105 ? 12.398 -32.75 -11.148 1 89.75 105 MET A N 1
ATOM 865 C CA . MET A 1 105 ? 13.086 -32 -10.094 1 89.75 105 MET A CA 1
ATOM 866 C C . MET A 1 105 ? 12.203 -31.844 -8.867 1 89.75 105 MET A C 1
ATOM 868 O O . MET A 1 105 ? 10.984 -31.969 -8.953 1 89.75 105 MET A O 1
ATOM 872 N N . GLN A 1 106 ? 12.797 -31.766 -7.746 1 93.25 106 GLN A N 1
ATOM 873 C CA . GLN A 1 106 ? 12.125 -31.375 -6.516 1 93.25 106 GLN A CA 1
ATOM 874 C C . GLN A 1 106 ? 12.5 -29.953 -6.102 1 93.25 106 GLN A C 1
ATOM 876 O O . GLN A 1 106 ? 13.484 -29.75 -5.391 1 93.25 106 GLN A O 1
ATOM 881 N N . PRO A 1 107 ? 11.703 -29.078 -6.578 1 95.81 107 PRO A N 1
ATOM 882 C CA . PRO A 1 107 ? 12.078 -27.688 -6.336 1 95.81 107 PRO A CA 1
ATOM 883 C C . PRO A 1 107 ? 11.945 -27.281 -4.871 1 95.81 107 PRO A C 1
ATOM 885 O O . PRO A 1 107 ? 11.133 -27.859 -4.141 1 95.81 107 PRO A O 1
ATOM 888 N N . ALA A 1 108 ? 12.789 -26.359 -4.422 1 96.44 108 ALA A N 1
ATOM 889 C CA . ALA A 1 108 ? 12.68 -25.797 -3.08 1 96.44 108 ALA A CA 1
ATOM 890 C C . ALA A 1 108 ? 11.68 -24.641 -3.053 1 96.44 108 ALA A C 1
ATOM 892 O O . ALA A 1 108 ? 11.461 -23.969 -4.07 1 96.44 108 ALA A O 1
ATOM 893 N N . VAL A 1 109 ? 11.102 -24.469 -1.891 1 97.56 109 VAL A N 1
ATOM 894 C CA . VAL A 1 109 ? 10.25 -23.297 -1.707 1 97.56 109 VAL A CA 1
ATOM 895 C C . VAL A 1 109 ? 11.055 -22.031 -1.979 1 97.56 109 VAL A C 1
ATOM 897 O O . VAL A 1 109 ? 12.18 -21.875 -1.502 1 97.56 109 VAL A O 1
ATOM 900 N N . GLY A 1 110 ? 10.445 -21.141 -2.758 1 97.38 110 GLY A N 1
ATOM 901 C CA . GLY A 1 110 ? 11.102 -19.891 -3.092 1 97.38 110 GLY A CA 1
ATOM 902 C C . GLY A 1 110 ? 11.93 -19.969 -4.359 1 97.38 110 GLY A C 1
ATOM 903 O O . GLY A 1 110 ? 12.414 -18.953 -4.863 1 97.38 110 GLY A O 1
ATOM 904 N N . GLU A 1 111 ? 12.086 -21.094 -4.91 1 96 111 GLU A N 1
ATOM 905 C CA . GLU A 1 111 ? 12.906 -21.266 -6.105 1 96 111 GLU A CA 1
ATOM 906 C C . GLU A 1 111 ? 12.164 -20.828 -7.359 1 96 111 GLU A C 1
ATOM 908 O O . GLU A 1 111 ? 10.969 -21.094 -7.512 1 96 111 GLU A O 1
ATOM 913 N N . MET A 1 112 ? 12.922 -20.125 -8.219 1 96.69 112 MET A N 1
ATOM 914 C CA . MET A 1 112 ? 12.406 -19.828 -9.555 1 96.69 112 MET A CA 1
ATOM 915 C C . MET A 1 112 ? 12.586 -21.031 -10.484 1 96.69 112 MET A C 1
ATOM 917 O O . MET A 1 112 ? 13.68 -21.594 -10.57 1 96.69 112 MET A O 1
ATOM 921 N N . VAL A 1 113 ? 11.523 -21.406 -11.18 1 96.62 113 VAL A N 1
ATOM 922 C CA . VAL A 1 113 ? 11.578 -22.562 -12.07 1 96.62 113 VAL A CA 1
ATOM 923 C C . VAL A 1 113 ? 10.969 -22.203 -13.422 1 96.62 113 VAL A C 1
ATOM 925 O O . VAL A 1 113 ? 10.336 -21.141 -13.562 1 96.62 113 VAL A O 1
ATOM 928 N N . ALA A 1 114 ? 11.219 -23.078 -14.336 1 96.75 114 ALA A N 1
ATOM 929 C CA . ALA A 1 114 ? 10.68 -22.891 -15.68 1 96.75 114 ALA A CA 1
ATOM 930 C C . ALA A 1 114 ? 9.82 -24.078 -16.094 1 96.75 114 ALA A C 1
ATOM 932 O O . ALA A 1 114 ? 10.039 -25.203 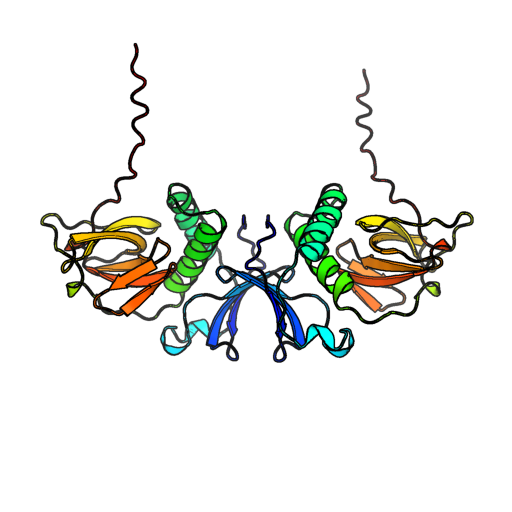-15.641 1 96.75 114 ALA A O 1
ATOM 933 N N . VAL A 1 115 ? 8.852 -23.781 -16.859 1 97.12 115 VAL A N 1
ATOM 934 C CA . VAL A 1 115 ? 8.039 -24.797 -17.531 1 97.12 115 VAL A CA 1
ATOM 935 C C . VAL A 1 115 ? 7.988 -24.5 -19.031 1 97.12 115 VAL A C 1
ATOM 937 O O . VAL A 1 115 ? 8.211 -23.375 -19.453 1 97.12 115 VAL A O 1
ATOM 940 N N . THR A 1 116 ? 7.762 -25.516 -19.75 1 96.75 116 THR A N 1
ATOM 941 C CA . THR A 1 116 ? 7.586 -25.375 -21.203 1 96.75 116 THR A CA 1
ATOM 942 C C . THR A 1 116 ? 6.156 -25.719 -21.594 1 96.75 116 THR A C 1
ATOM 944 O O . THR A 1 116 ? 5.668 -26.812 -21.312 1 96.75 116 THR A O 1
ATOM 947 N N . LEU A 1 117 ? 5.484 -24.75 -22.219 1 97.25 117 LEU A N 1
ATOM 948 C CA . LEU A 1 117 ? 4.121 -25 -22.672 1 97.25 117 LEU A CA 1
ATOM 949 C C . LEU A 1 117 ? 4.09 -26.078 -23.75 1 97.25 117 LEU A C 1
ATOM 951 O O . LEU A 1 117 ? 4.836 -26 -24.734 1 97.25 117 LEU A O 1
ATOM 955 N N . ALA A 1 118 ? 3.225 -27 -23.625 1 96 118 ALA A N 1
ATOM 956 C CA . ALA A 1 118 ? 3.164 -28.156 -24.531 1 96 118 ALA A CA 1
ATOM 957 C C . ALA A 1 118 ? 2.678 -27.734 -25.906 1 96 118 ALA A C 1
ATOM 959 O O . ALA A 1 118 ? 3.137 -28.281 -26.922 1 96 118 ALA A O 1
ATOM 960 N N . ASP A 1 119 ? 1.771 -26.828 -25.984 1 94.06 119 ASP A N 1
ATOM 961 C CA . ASP A 1 119 ? 1.143 -26.453 -27.25 1 94.06 119 ASP A CA 1
ATOM 962 C C . ASP A 1 119 ? 2.039 -25.516 -28.047 1 94.06 119 ASP A C 1
ATOM 964 O O . ASP A 1 119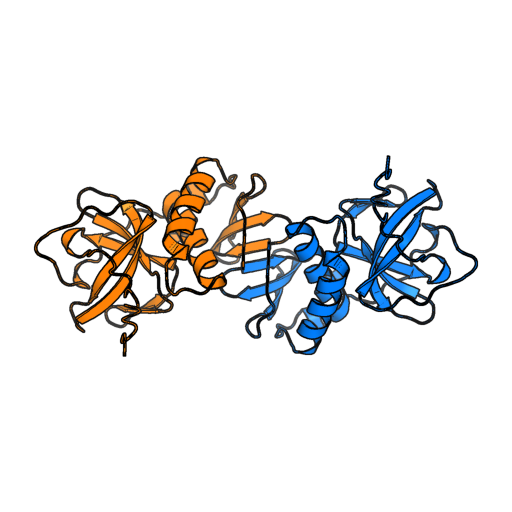 ? 2.07 -25.578 -29.281 1 94.06 119 ASP A O 1
ATOM 968 N N . SER A 1 120 ? 2.82 -24.656 -27.469 1 94.12 120 SER A N 1
ATOM 969 C CA . SER A 1 120 ? 3.559 -23.625 -28.172 1 94.12 120 SER A CA 1
ATOM 970 C C . SER A 1 120 ? 5.062 -23.812 -28.031 1 94.12 120 SER A C 1
ATOM 972 O O . SER A 1 120 ? 5.844 -23.25 -28.812 1 94.12 120 SER A O 1
ATOM 974 N N . GLY A 1 121 ? 5.527 -24.5 -27.016 1 94.81 121 GLY A N 1
ATOM 975 C CA . GLY A 1 121 ? 6.945 -24.625 -26.734 1 94.81 121 GLY A CA 1
ATOM 976 C C . GLY A 1 121 ? 7.516 -23.438 -25.984 1 94.81 121 GLY A C 1
ATOM 977 O O . GLY A 1 121 ? 8.703 -23.422 -25.641 1 94.81 121 GLY A O 1
ATOM 978 N N . GLU A 1 122 ? 6.652 -22.5 -25.719 1 95.56 122 GLU A N 1
ATOM 979 C CA . GLU A 1 122 ? 7.074 -21.297 -25 1 95.56 122 GLU A CA 1
ATOM 980 C C . GLU A 1 122 ? 7.449 -21.625 -23.547 1 95.56 122 GLU A C 1
ATOM 982 O O . GLU A 1 122 ? 6.805 -22.453 -22.906 1 95.56 122 GLU A O 1
ATOM 987 N N . GLN A 1 123 ? 8.531 -20.922 -23.047 1 96.12 123 GLN A N 1
ATOM 988 C CA . GLN A 1 123 ? 8.93 -21.078 -21.641 1 96.12 123 GLN A CA 1
ATOM 989 C C . GLN A 1 123 ? 8.242 -20.047 -20.75 1 96.12 123 GLN A C 1
ATOM 991 O O . GLN A 1 123 ? 8.023 -18.906 -21.172 1 96.12 123 GLN A O 1
ATOM 996 N N . ALA A 1 124 ? 7.879 -20.547 -19.625 1 97.12 124 ALA A N 1
ATOM 997 C CA . ALA A 1 124 ? 7.293 -19.656 -18.625 1 97.12 124 ALA A CA 1
ATOM 998 C C . ALA A 1 124 ? 8.016 -19.797 -17.297 1 97.12 124 ALA A C 1
ATOM 1000 O O . ALA A 1 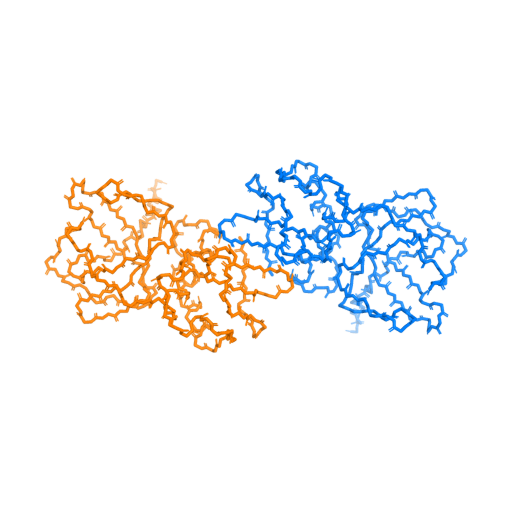124 ? 8.531 -20.859 -16.953 1 97.12 124 ALA A O 1
ATOM 1001 N N . ARG A 1 125 ? 8.055 -18.719 -16.531 1 97.75 125 ARG A N 1
ATOM 1002 C CA . ARG A 1 125 ? 8.734 -18.672 -15.234 1 97.75 125 ARG A CA 1
ATOM 1003 C C . ARG A 1 125 ? 7.727 -18.719 -14.094 1 97.75 125 ARG A C 1
ATOM 1005 O O . ARG A 1 125 ? 6.727 -18 -14.102 1 97.75 125 ARG A O 1
ATOM 1012 N N . LEU A 1 126 ? 8.031 -19.547 -13.156 1 97.88 126 LEU A N 1
ATOM 1013 C CA . LEU A 1 126 ? 7.18 -19.719 -11.984 1 97.88 126 LEU A CA 1
ATOM 1014 C C . LEU A 1 126 ? 7.988 -19.578 -10.703 1 97.88 126 LEU A C 1
ATOM 1016 O O . LEU A 1 126 ? 9.195 -19.844 -10.688 1 97.88 126 LEU A O 1
ATOM 1020 N N . LEU A 1 127 ? 7.344 -19.141 -9.656 1 98.44 127 LEU A N 1
ATOM 1021 C CA . LEU A 1 127 ? 7.887 -19.156 -8.305 1 98.44 127 LEU A CA 1
ATOM 1022 C C . LEU A 1 127 ? 7.273 -20.297 -7.484 1 98.44 127 LEU A C 1
ATOM 1024 O O . LEU A 1 127 ? 6.051 -20.375 -7.352 1 98.44 127 LEU A O 1
ATOM 1028 N N . VAL A 1 128 ? 8.102 -21.125 -6.926 1 98.5 128 VAL A N 1
ATOM 1029 C CA . VAL A 1 128 ? 7.617 -22.234 -6.113 1 98.5 128 VAL A CA 1
ATOM 1030 C C . VAL A 1 128 ? 7.219 -21.734 -4.73 1 98.5 128 VAL A C 1
ATOM 1032 O O . VAL A 1 128 ? 8.031 -21.125 -4.027 1 98.5 128 VAL A O 1
ATOM 1035 N N . VAL A 1 129 ? 6.016 -22.016 -4.324 1 98.44 129 VAL A N 1
ATOM 1036 C CA . VAL A 1 129 ? 5.523 -21.516 -3.045 1 98.44 129 VAL A CA 1
ATOM 1037 C C . VAL A 1 129 ? 5.332 -22.672 -2.07 1 98.44 129 VAL A C 1
ATOM 1039 O O . VAL A 1 129 ? 5.375 -22.484 -0.853 1 98.44 129 VAL A O 1
ATOM 1042 N N . GLU A 1 130 ? 4.996 -23.781 -2.57 1 97.88 130 GLU A N 1
ATOM 1043 C CA . GLU A 1 130 ? 4.918 -25.016 -1.806 1 97.88 130 GLU A CA 1
ATOM 1044 C C . GLU A 1 130 ? 5.508 -26.188 -2.588 1 97.88 130 GLU A C 1
ATOM 1046 O O . GLU A 1 130 ? 5.195 -26.375 -3.764 1 97.88 130 GLU A O 1
ATOM 1051 N N . ASN A 1 131 ? 6.391 -26.906 -1.897 1 96.75 131 ASN A N 1
ATOM 1052 C CA . ASN A 1 131 ? 6.949 -28.078 -2.545 1 96.75 131 ASN A CA 1
ATOM 1053 C C . ASN A 1 131 ? 6.27 -29.359 -2.064 1 96.75 131 ASN A C 1
ATOM 1055 O O . ASN A 1 131 ? 5.719 -29.406 -0.963 1 96.75 131 ASN A O 1
ATOM 1059 N N . GLY A 1 132 ? 6.082 -30.344 -2.941 1 93.94 132 GLY A N 1
ATOM 1060 C CA . GLY A 1 132 ? 5.566 -31.672 -2.643 1 93.94 132 GLY A CA 1
ATOM 1061 C C . GLY A 1 132 ? 6.332 -32.781 -3.34 1 93.94 132 GLY A C 1
ATOM 1062 O O . GLY A 1 132 ? 7.195 -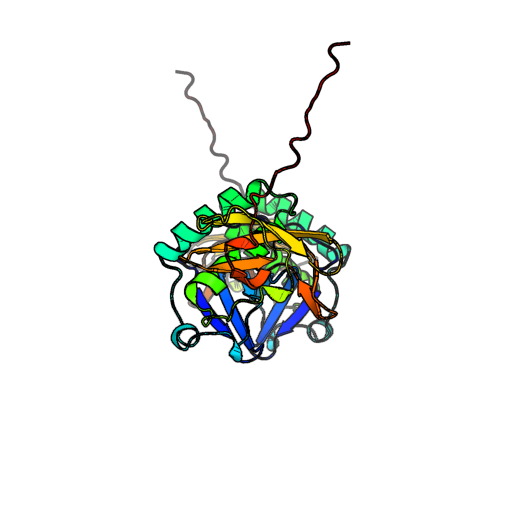32.5 -4.184 1 93.94 132 GLY A O 1
ATOM 1063 N N . ASP A 1 133 ? 6.023 -34 -3.006 1 94.19 133 ASP A N 1
ATOM 1064 C CA . ASP A 1 133 ? 6.738 -35.125 -3.547 1 94.19 133 ASP A CA 1
ATOM 1065 C C . ASP A 1 133 ? 6.512 -35.281 -5.051 1 94.19 133 ASP A C 1
ATOM 1067 O O . ASP A 1 133 ? 7.414 -35.688 -5.785 1 94.19 133 ASP A O 1
ATOM 1071 N N . ASN A 1 134 ? 5.32 -34.938 -5.512 1 95.31 134 ASN A N 1
ATOM 1072 C CA . ASN A 1 134 ? 4.996 -35.188 -6.91 1 95.31 134 ASN A CA 1
ATOM 1073 C C . ASN A 1 134 ? 4.637 -33.875 -7.645 1 95.31 134 ASN A C 1
ATOM 1075 O O . ASN A 1 134 ? 4.664 -33.844 -8.875 1 95.31 134 ASN A O 1
ATOM 1079 N N . ALA A 1 135 ? 4.258 -32.875 -6.789 1 97.5 135 ALA A N 1
ATOM 1080 C CA . ALA A 1 135 ? 3.799 -31.656 -7.414 1 97.5 135 ALA A CA 1
ATOM 1081 C C . ALA A 1 135 ? 4.129 -30.438 -6.543 1 97.5 135 ALA A C 1
ATOM 1083 O O . ALA A 1 135 ? 4.355 -30.578 -5.34 1 97.5 135 ALA A O 1
ATOM 1084 N N . ALA A 1 136 ? 4.191 -29.359 -7.176 1 97.94 136 ALA A N 1
ATOM 1085 C CA . ALA A 1 136 ? 4.508 -28.109 -6.484 1 97.94 136 ALA A CA 1
ATOM 1086 C C . ALA A 1 136 ? 3.457 -27.047 -6.77 1 97.94 136 ALA A C 1
ATOM 1088 O O . ALA A 1 136 ? 2.959 -26.938 -7.891 1 97.94 136 ALA A O 1
ATOM 1089 N N . LEU A 1 137 ? 3.076 -26.312 -5.734 1 98.69 137 LEU A N 1
ATOM 1090 C CA . LEU A 1 137 ? 2.299 -25.094 -5.934 1 98.69 137 LEU A CA 1
ATOM 1091 C C . LEU A 1 137 ? 3.197 -23.938 -6.375 1 98.69 137 LEU A C 1
ATOM 1093 O O . LEU A 1 137 ? 4.191 -23.641 -5.711 1 98.69 137 LEU A O 1
ATOM 1097 N N . CYS A 1 138 ? 2.844 -23.312 -7.469 1 98.62 138 CYS A N 1
ATOM 1098 C CA . CYS A 1 138 ? 3.656 -22.25 -8.039 1 98.62 138 CYS A CA 1
ATOM 1099 C C . CYS A 1 138 ? 2.807 -21.016 -8.352 1 98.62 138 CYS A C 1
ATOM 1101 O O . CYS A 1 138 ? 1.582 -21.125 -8.445 1 98.62 138 CYS A O 1
ATOM 1103 N N . LEU A 1 139 ? 3.463 -19.891 -8.406 1 98.81 139 LEU A N 1
ATOM 1104 C CA . LEU A 1 139 ? 2.855 -18.672 -8.93 1 98.81 139 LEU A CA 1
ATOM 1105 C C . LEU A 1 139 ? 3.521 -18.234 -10.234 1 98.81 139 LEU A C 1
ATOM 1107 O O . LEU A 1 139 ? 4.734 -18.391 -10.391 1 98.81 139 LEU A O 1
ATOM 1111 N N . LEU A 1 140 ? 2.736 -17.719 -11.102 1 98.69 140 LEU A N 1
ATOM 1112 C CA . LEU A 1 140 ? 3.33 -17.125 -12.297 1 98.69 140 LEU A CA 1
ATOM 1113 C C . LEU A 1 140 ? 4.266 -15.984 -11.938 1 98.69 140 LEU A C 1
ATOM 1115 O O . LEU A 1 140 ? 3.865 -15.039 -11.25 1 98.69 140 LEU A O 1
ATOM 1119 N N . ALA A 1 141 ? 5.492 -16.062 -12.398 1 98.19 141 ALA A N 1
ATOM 1120 C CA . ALA A 1 141 ? 6.516 -15.078 -12.078 1 98.19 141 ALA A CA 1
ATOM 1121 C C . ALA A 1 141 ? 6.926 -14.289 -13.32 1 98.19 141 ALA A C 1
ATOM 1123 O O . ALA A 1 141 ? 8.117 -14.125 -13.594 1 98.19 141 ALA A O 1
ATOM 1124 N N . GLN A 1 142 ? 6.062 -13.867 -14.047 1 97.62 142 GLN A N 1
ATOM 1125 C CA . GLN A 1 142 ? 6.16 -12.977 -15.195 1 97.62 142 GLN A CA 1
ATOM 1126 C C . GLN A 1 142 ? 4.84 -12.25 -15.445 1 97.62 142 GLN A C 1
ATOM 1128 O O . GLN A 1 142 ? 3.801 -12.648 -14.914 1 97.62 142 GLN A O 1
ATOM 1133 N N . PRO A 1 143 ? 4.812 -11.195 -16.234 1 97.12 143 PRO A N 1
ATOM 1134 C CA . PRO A 1 143 ? 3.639 -10.328 -16.297 1 97.12 143 PRO A CA 1
ATOM 1135 C C . PRO A 1 143 ? 2.387 -11.055 -16.781 1 97.12 143 PRO A C 1
ATOM 1137 O O . PRO A 1 143 ? 1.285 -10.789 -16.297 1 97.12 143 PRO A O 1
ATOM 1140 N N . ALA A 1 144 ? 2.57 -11.906 -17.766 1 97.69 144 ALA A N 1
ATOM 1141 C CA . ALA A 1 144 ? 1.397 -12.562 -18.344 1 97.69 144 ALA A CA 1
ATOM 1142 C C . ALA A 1 144 ? 1.771 -13.891 -18.984 1 97.69 144 ALA A C 1
ATOM 1144 O O . ALA A 1 144 ? 2.938 -14.133 -19.297 1 97.69 144 ALA A O 1
ATOM 1145 N N . LEU A 1 145 ? 0.797 -14.75 -19.078 1 97.69 145 LEU A N 1
ATOM 1146 C CA . LEU A 1 145 ? 0.907 -16.047 -19.734 1 97.69 145 LEU A CA 1
ATOM 1147 C C . LEU A 1 145 ? -0.454 -16.516 -20.234 1 97.69 145 LEU A C 1
ATOM 1149 O O . LEU A 1 145 ? -1.466 -16.344 -19.547 1 97.69 145 LEU A O 1
ATOM 1153 N N . THR A 1 146 ? -0.503 -17.016 -21.375 1 96.94 146 THR A N 1
ATOM 1154 C CA . THR A 1 146 ? -1.734 -17.609 -21.891 1 96.94 146 THR A CA 1
ATOM 1155 C C . THR A 1 146 ? -1.644 -19.125 -21.891 1 96.94 146 THR A C 1
ATOM 1157 O O . THR A 1 146 ? -0.753 -19.703 -22.516 1 96.94 146 THR A O 1
ATOM 1160 N N . LEU A 1 147 ? -2.506 -19.75 -21.109 1 94.75 147 LEU A N 1
ATOM 1161 C CA . LEU A 1 147 ? -2.598 -21.203 -21.047 1 94.75 147 LEU A CA 1
ATOM 1162 C C . LEU A 1 147 ? -3.883 -21.703 -21.719 1 94.75 147 LEU A C 1
ATOM 1164 O O . LEU A 1 147 ? -4.977 -21.5 -21.172 1 94.75 147 LEU A O 1
ATOM 1168 N N . ALA A 1 148 ? -3.824 -22.328 -22.875 1 90.75 148 ALA A N 1
ATOM 1169 C CA . ALA A 1 148 ? -4.984 -22.859 -23.578 1 90.75 148 ALA A CA 1
ATOM 1170 C C . ALA A 1 148 ? -6.082 -21.812 -23.703 1 90.75 148 ALA A C 1
ATOM 1172 O O . ALA A 1 148 ? -7.242 -22.078 -23.375 1 90.75 148 ALA A O 1
ATOM 1173 N N . GLY A 1 149 ? -5.773 -20.609 -24 1 91.31 149 GLY A N 1
ATOM 1174 C CA . GLY A 1 149 ? -6.727 -19.547 -24.266 1 91.31 149 GLY A CA 1
ATOM 1175 C C . GLY A 1 149 ? -7.105 -18.766 -23.016 1 91.31 149 GLY A C 1
ATOM 1176 O O . GLY A 1 149 ? -7.789 -17.734 -23.094 1 91.31 149 GLY A O 1
ATOM 1177 N N . LYS A 1 150 ? -6.766 -19.25 -21.891 1 94.06 150 LYS A N 1
ATOM 1178 C CA . LYS A 1 150 ? -7.07 -18.547 -20.656 1 94.06 150 LYS A CA 1
ATOM 1179 C C . LYS A 1 150 ? -5.887 -17.703 -20.188 1 94.06 150 LYS A C 1
ATOM 1181 O O . LYS A 1 150 ? -4.754 -18.188 -20.141 1 94.06 150 LYS A O 1
ATOM 1186 N N . GLY A 1 151 ? -6.133 -16.516 -19.828 1 96.94 151 GLY A N 1
ATOM 1187 C CA . GLY A 1 151 ? -5.082 -15.602 -19.406 1 96.94 151 GLY A CA 1
ATOM 1188 C C . GLY A 1 151 ? -4.711 -15.758 -17.953 1 96.94 151 GLY A C 1
ATOM 1189 O O . GLY A 1 151 ? -5.582 -15.953 -17.094 1 96.94 151 GLY A O 1
ATOM 1190 N N . MET A 1 152 ? -3.396 -15.766 -17.703 1 97.38 152 MET A N 1
ATOM 1191 C CA . MET A 1 152 ? -2.832 -15.703 -16.359 1 97.38 152 MET A CA 1
ATOM 1192 C C . MET A 1 152 ? -1.962 -14.461 -16.188 1 97.38 152 MET A C 1
ATOM 1194 O O . MET A 1 152 ? -1.34 -14 -17.156 1 97.38 152 MET A O 1
ATOM 1198 N N . VAL A 1 153 ? -1.957 -13.938 -14.953 1 98.38 153 VAL A N 1
ATOM 1199 C CA . VAL A 1 153 ? -1.125 -12.766 -14.695 1 98.38 153 VAL A CA 1
ATOM 1200 C C . VAL A 1 153 ? -0.214 -13.023 -13.5 1 98.38 153 VAL A C 1
ATOM 1202 O O . VAL A 1 153 ? -0.371 -14.031 -12.805 1 98.38 153 VAL A O 1
ATOM 1205 N N . LEU A 1 154 ? 0.76 -12.195 -13.359 1 98.69 154 LEU A N 1
ATOM 1206 C CA . LEU A 1 154 ? 1.736 -12.266 -12.273 1 98.69 154 LEU A CA 1
ATOM 1207 C C . LEU A 1 154 ? 1.052 -12.547 -10.938 1 98.69 154 LEU A C 1
ATOM 1209 O O . LEU A 1 154 ? 0.092 -11.859 -10.578 1 98.69 154 LEU A O 1
ATOM 1213 N N . GLY A 1 155 ? 1.505 -13.57 -10.234 1 98.75 155 GLY A N 1
ATOM 1214 C CA . GLY A 1 155 ? 0.967 -13.867 -8.922 1 98.75 155 GLY A CA 1
ATOM 1215 C C . GLY A 1 155 ? -0.141 -14.898 -8.945 1 98.75 155 GLY A C 1
ATOM 1216 O O . GLY A 1 155 ? -0.549 -15.406 -7.902 1 98.75 155 GLY A O 1
ATOM 1217 N N . ASP A 1 156 ? -0.66 -15.25 -10.125 1 98.75 156 ASP A N 1
ATOM 1218 C CA . ASP A 1 156 ? -1.664 -16.312 -10.219 1 98.75 156 ASP A CA 1
ATOM 1219 C C . ASP A 1 156 ? -1.076 -17.656 -9.836 1 98.75 156 ASP A C 1
ATOM 1221 O O . ASP A 1 156 ? 0.053 -17.984 -10.211 1 98.75 156 ASP A O 1
ATOM 1225 N N . ALA A 1 157 ? -1.861 -18.453 -9.195 1 98.75 157 ALA A N 1
ATOM 1226 C CA . ALA A 1 157 ? -1.391 -19.734 -8.672 1 98.75 157 ALA A CA 1
ATOM 1227 C C . ALA A 1 157 ? -1.681 -20.859 -9.648 1 98.75 157 ALA A C 1
ATOM 1229 O O . ALA A 1 157 ? -2.705 -20.859 -10.336 1 98.75 157 ALA A O 1
ATOM 1230 N N . ILE A 1 158 ? -0.771 -21.797 -9.664 1 98.44 158 ILE A N 1
ATOM 1231 C CA . ILE A 1 158 ? -0.951 -23.016 -10.445 1 98.44 158 ILE A CA 1
ATOM 1232 C C . ILE A 1 158 ? -0.156 -24.156 -9.812 1 98.44 158 ILE A C 1
ATOM 1234 O O . ILE A 1 158 ? 0.995 -23.969 -9.406 1 98.44 158 ILE A O 1
ATOM 1238 N N . LYS A 1 159 ? -0.784 -25.266 -9.633 1 98.5 159 LYS A N 1
ATOM 1239 C CA . LYS A 1 159 ? -0.072 -26.469 -9.203 1 98.5 159 LYS A CA 1
ATOM 1240 C C . LYS A 1 159 ? 0.445 -27.266 -10.398 1 98.5 159 LYS A C 1
ATOM 1242 O O . LYS A 1 159 ? -0.282 -27.469 -11.375 1 98.5 159 LYS A O 1
ATOM 1247 N N . VAL A 1 160 ? 1.663 -27.688 -10.336 1 97.56 160 VAL A N 1
ATOM 1248 C CA . VAL A 1 160 ? 2.314 -28.328 -11.477 1 97.56 160 VAL A CA 1
ATOM 1249 C C . VAL A 1 160 ? 3.051 -29.578 -11.008 1 97.56 160 VAL A C 1
ATOM 1251 O O . VAL A 1 160 ? 3.703 -29.578 -9.961 1 97.56 160 VAL A O 1
ATOM 1254 N N . MET A 1 161 ? 2.924 -30.641 -11.82 1 97.56 161 MET A N 1
ATOM 1255 C CA . MET A 1 161 ? 3.697 -31.844 -11.508 1 97.56 161 MET A CA 1
ATOM 1256 C C . MET A 1 161 ? 5.191 -31.562 -11.594 1 97.56 161 MET A C 1
ATOM 1258 O O . MET A 1 161 ? 5.645 -30.844 -12.492 1 97.56 161 MET A O 1
ATOM 1262 N N . ASN A 1 162 ? 5.957 -32.219 -10.766 1 96.81 162 ASN A N 1
ATOM 1263 C CA . ASN A 1 162 ? 7.391 -31.984 -10.664 1 96.81 162 ASN A CA 1
ATOM 1264 C C . ASN A 1 162 ? 8.117 -32.312 -11.961 1 96.81 162 ASN A C 1
ATOM 1266 O O . ASN A 1 162 ? 9.148 -31.734 -12.273 1 96.81 162 ASN A O 1
ATOM 1270 N N . ASP A 1 163 ? 7.637 -33.219 -12.727 1 96.69 163 ASP A N 1
ATOM 1271 C CA . ASP A 1 163 ? 8.312 -33.656 -13.945 1 96.69 163 ASP A CA 1
ATOM 1272 C C . ASP A 1 163 ? 8.102 -32.656 -15.086 1 96.69 163 ASP A C 1
ATOM 1274 O O . ASP A 1 163 ? 8.555 -32.875 -16.203 1 96.69 163 ASP A O 1
ATOM 1278 N N . ARG A 1 164 ? 7.398 -31.594 -14.805 1 96.94 164 ARG A N 1
ATOM 1279 C CA . ARG A 1 164 ? 7.223 -30.531 -15.789 1 96.94 164 ARG A CA 1
ATOM 1280 C C . ARG A 1 164 ? 8.133 -29.344 -15.484 1 96.94 164 ARG A C 1
ATOM 1282 O O . ARG A 1 164 ? 8.242 -28.422 -16.281 1 96.94 164 ARG A O 1
ATOM 1289 N N . LEU A 1 165 ? 8.727 -29.359 -14.32 1 96.81 165 LEU A N 1
ATOM 1290 C CA . LEU A 1 165 ? 9.516 -28.234 -13.844 1 96.81 165 LEU A CA 1
ATOM 1291 C C . LEU A 1 165 ? 10.977 -28.375 -14.258 1 96.81 165 LEU A C 1
ATOM 1293 O O . LEU A 1 165 ? 11.516 -29.484 -14.258 1 96.81 165 LEU A O 1
ATOM 1297 N N . GLN A 1 166 ? 11.578 -27.266 -14.633 1 94.94 166 GLN A N 1
ATOM 1298 C CA . GLN A 1 166 ? 13.008 -27.172 -14.898 1 94.94 166 GLN A CA 1
ATOM 1299 C C . GLN A 1 166 ? 13.633 -26 -14.148 1 94.94 166 GLN A C 1
ATOM 1301 O O . GLN A 1 166 ? 12.953 -25.016 -13.844 1 94.94 166 GLN A O 1
ATOM 1306 N N . PRO A 1 167 ? 14.953 -26.172 -13.836 1 91.88 167 PRO A N 1
ATOM 1307 C CA . PRO A 1 167 ? 15.617 -25 -13.258 1 91.88 167 PRO A CA 1
ATOM 1308 C C . PRO A 1 167 ? 15.555 -23.766 -14.172 1 91.88 167 PRO A C 1
ATOM 1310 O O . PRO A 1 167 ? 15.648 -23.906 -15.391 1 91.88 167 PRO A O 1
ATOM 1313 N N . HIS A 1 168 ? 15.219 -22.672 -13.523 1 85.75 168 HIS A N 1
ATOM 1314 C CA . HIS A 1 168 ? 15.219 -21.438 -14.305 1 85.75 168 HIS A CA 1
ATOM 1315 C C . HIS A 1 168 ? 16.641 -20.938 -14.539 1 85.75 168 HIS A C 1
ATOM 1317 O O . HIS A 1 168 ? 17.406 -20.766 -13.594 1 85.75 168 HIS A O 1
ATOM 1323 N N . GLN A 1 169 ? 17.125 -21.047 -15.805 1 70.75 169 GLN A N 1
ATOM 1324 C CA . GLN A 1 169 ? 18.469 -20.578 -16.156 1 70.75 169 GLN A CA 1
ATOM 1325 C C . GLN A 1 169 ? 18.5 -19.062 -16.312 1 70.75 169 GLN A C 1
ATOM 1327 O O . GLN A 1 169 ? 17.672 -18.484 -17.031 1 70.75 169 GLN A O 1
ATOM 1332 N N . GLN A 1 170 ? 18.859 -18.359 -15.289 1 60.5 170 GLN A N 1
ATOM 1333 C CA . GLN A 1 170 ? 19.031 -16.922 -15.461 1 60.5 170 GLN A CA 1
ATOM 1334 C C . GLN A 1 170 ? 19.938 -16.609 -16.641 1 60.5 170 GLN A C 1
ATOM 1336 O O . GLN A 1 170 ? 20.875 -17.375 -16.938 1 60.5 170 GLN A O 1
ATOM 1341 N N . GLU A 1 171 ? 19.484 -16.25 -17.734 1 43.5 171 GLU A N 1
ATOM 1342 C CA . GLU A 1 171 ? 20.406 -15.812 -18.781 1 43.5 171 GLU A CA 1
ATOM 1343 C C . GLU A 1 171 ? 21.641 -15.133 -18.172 1 43.5 171 GLU A C 1
ATOM 1345 O O . GLU A 1 171 ? 21.516 -14.156 -17.438 1 43.5 171 GLU A O 1
ATOM 1350 N N . LYS A 1 172 ? 22.547 -15.844 -17.688 1 43.19 172 LYS A N 1
ATOM 1351 C CA . LYS A 1 172 ? 23.812 -15.133 -17.469 1 43.19 172 LYS A CA 1
ATOM 1352 C C . LYS A 1 172 ? 24.141 -14.234 -18.656 1 43.19 172 LYS A C 1
ATOM 1354 O O . LYS A 1 172 ? 24.172 -14.688 -19.797 1 43.19 172 LYS A O 1
ATOM 1359 N N . THR A 1 173 ? 23.75 -12.984 -18.688 1 37.19 173 THR A N 1
ATOM 1360 C CA . THR A 1 173 ? 24.531 -12.094 -19.531 1 37.19 173 THR A CA 1
ATOM 1361 C C . THR A 1 173 ? 26.016 -12.461 -19.484 1 37.19 173 THR A C 1
ATOM 1363 O O . THR A 1 173 ? 26.641 -12.336 -18.422 1 37.19 173 THR A O 1
ATOM 1366 N N . THR A 1 174 ? 26.438 -13.445 -19.984 1 33.88 174 THR A N 1
ATOM 1367 C CA . THR A 1 174 ? 27.859 -13.633 -20.266 1 33.88 174 THR A CA 1
ATOM 1368 C C . THR A 1 174 ? 28.5 -12.312 -20.688 1 33.88 174 THR A C 1
ATOM 1370 O O . THR A 1 174 ? 28.156 -11.758 -21.734 1 33.88 174 THR A O 1
ATOM 1373 N N . ARG A 1 175 ? 28.828 -11.414 -19.766 1 38.31 175 ARG A N 1
ATOM 1374 C CA . ARG A 1 175 ? 29.828 -10.383 -20.031 1 38.31 175 ARG A CA 1
ATOM 1375 C C . ARG A 1 175 ? 31.047 -10.977 -20.734 1 38.31 175 ARG A C 1
ATOM 1377 O O . ARG A 1 175 ? 31.891 -11.594 -20.094 1 38.31 175 ARG A O 1
ATOM 1384 N N . TYR A 1 176 ? 30.906 -11.852 -21.703 1 31.25 176 TYR A N 1
ATOM 1385 C CA . TYR A 1 176 ? 32.094 -12.156 -22.5 1 31.25 176 TYR A CA 1
ATOM 1386 C C . TYR A 1 176 ? 32.719 -10.883 -23.031 1 31.25 176 TYR A C 1
ATOM 1388 O O . TYR A 1 176 ? 32.125 -10.164 -23.844 1 31.25 176 TYR A O 1
ATOM 1396 N N . ALA A 1 177 ? 33.25 -9.992 -22.141 1 32.78 177 ALA A N 1
ATOM 1397 C CA . ALA A 1 177 ? 34.219 -9.016 -22.594 1 32.78 177 ALA A CA 1
ATOM 1398 C C . ALA A 1 177 ? 35.25 -9.672 -23.5 1 32.78 177 ALA A C 1
ATOM 1400 O O . ALA A 1 177 ? 35.906 -10.641 -23.094 1 32.78 177 ALA A O 1
ATOM 1401 N N . ARG A 1 178 ? 35.062 -9.586 -24.75 1 28.67 178 ARG A N 1
ATOM 1402 C CA . ARG A 1 178 ? 36.062 -9.703 -25.781 1 28.67 178 ARG A CA 1
ATOM 1403 C C . ARG A 1 178 ? 37.344 -8.961 -25.391 1 28.67 178 ARG A C 1
ATOM 1405 O O . ARG A 1 178 ? 37.312 -7.746 -25.172 1 28.67 178 ARG A O 1
ATOM 1412 N N . ALA A 1 179 ? 38.062 -9.586 -24.547 1 29.75 179 ALA A N 1
ATOM 1413 C CA . ALA A 1 179 ? 39.469 -9.195 -24.438 1 29.75 179 ALA A CA 1
ATOM 1414 C C . ALA A 1 179 ? 40.094 -8.984 -25.828 1 29.75 179 ALA A C 1
ATOM 1416 O O . ALA A 1 179 ? 40.406 -9.945 -26.516 1 29.75 179 ALA A O 1
ATOM 1417 N N . VAL A 1 180 ? 39.156 -8.289 -26.688 1 27.06 180 VAL A N 1
ATOM 1418 C CA . VAL A 1 180 ? 40.031 -7.793 -27.75 1 27.06 180 VAL A CA 1
ATOM 1419 C C . VAL A 1 180 ? 40.844 -6.613 -27.25 1 27.06 180 VAL A C 1
ATOM 1421 O O . VAL A 1 180 ? 40.344 -5.766 -26.5 1 27.06 180 VAL A O 1
ATOM 1424 N N . MET B 1 1 ? 9.242 2.164 3.695 1 87.62 1 MET B N 1
ATOM 1425 C CA . MET B 1 1 ? 8.688 1.896 2.373 1 87.62 1 MET B CA 1
ATOM 1426 C C . MET B 1 1 ? 9.094 2.984 1.383 1 87.62 1 MET B C 1
ATOM 1428 O O . MET B 1 1 ? 9.117 4.168 1.73 1 87.62 1 MET B O 1
ATOM 1432 N N . LYS B 1 2 ? 9.508 2.586 0.138 1 89 2 LYS B N 1
ATOM 1433 C CA . LYS B 1 2 ? 9.828 3.531 -0.926 1 89 2 LYS B CA 1
ATOM 1434 C C . LYS B 1 2 ? 8.938 3.309 -2.146 1 89 2 LYS B C 1
ATOM 1436 O O . LYS B 1 2 ? 8.875 2.199 -2.682 1 89 2 LYS B O 1
ATOM 1441 N N . ILE B 1 3 ? 8.188 4.422 -2.434 1 93.06 3 ILE B N 1
ATOM 1442 C CA . ILE B 1 3 ? 7.285 4.359 -3.574 1 93.06 3 ILE B CA 1
ATOM 1443 C C . ILE B 1 3 ? 7.648 5.453 -4.578 1 93.06 3 ILE B C 1
ATOM 1445 O O . ILE B 1 3 ? 8.266 6.453 -4.219 1 93.06 3 ILE B O 1
ATOM 1449 N N . LYS B 1 4 ? 7.367 5.176 -5.785 1 92.25 4 LYS B N 1
ATOM 1450 C CA . LYS B 1 4 ? 7.594 6.133 -6.863 1 92.25 4 LYS B CA 1
ATOM 1451 C C . LYS B 1 4 ? 6.324 6.352 -7.68 1 92.25 4 LYS B C 1
ATOM 1453 O O . LYS B 1 4 ? 5.715 5.395 -8.164 1 92.25 4 LYS B O 1
ATOM 1458 N N . PRO B 1 5 ? 6.035 7.676 -7.82 1 94.75 5 PRO B N 1
ATOM 1459 C CA . PRO B 1 5 ? 4.828 7.965 -8.602 1 94.75 5 PRO B CA 1
ATOM 1460 C C . PRO B 1 5 ? 4.84 7.305 -9.977 1 94.75 5 PRO B C 1
ATOM 1462 O O . PRO B 1 5 ? 5.898 7.184 -10.602 1 94.75 5 PRO B O 1
ATOM 1465 N N . ASP B 1 6 ? 3.709 6.922 -10.422 1 92.75 6 ASP B N 1
ATOM 1466 C CA . ASP B 1 6 ? 3.486 6.246 -11.695 1 92.75 6 ASP B CA 1
ATOM 1467 C C . ASP B 1 6 ? 2.156 6.672 -12.312 1 92.75 6 ASP B C 1
ATOM 1469 O O . ASP B 1 6 ? 1.195 6.961 -11.594 1 92.75 6 ASP B O 1
ATOM 1473 N N . ASP B 1 7 ? 2.061 6.684 -13.625 1 92.62 7 ASP B N 1
ATOM 1474 C CA . ASP B 1 7 ? 0.852 7.109 -14.328 1 92.62 7 ASP B CA 1
ATOM 1475 C C . ASP B 1 7 ? -0.271 6.086 -14.156 1 92.62 7 ASP B C 1
ATOM 1477 O O . ASP B 1 7 ? -1.428 6.367 -14.469 1 92.62 7 ASP B O 1
ATOM 1481 N N . LYS B 1 8 ? 0.009 5.012 -13.625 1 94.75 8 LYS B N 1
ATOM 1482 C CA . LYS B 1 8 ? -0.995 3.973 -13.43 1 94.75 8 LYS B CA 1
ATOM 1483 C C . LYS B 1 8 ? -1.763 4.191 -12.125 1 94.75 8 LYS B C 1
ATOM 1485 O O . LYS B 1 8 ? -2.756 3.512 -11.867 1 94.75 8 LYS B O 1
ATOM 1490 N N . TRP B 1 9 ? -1.286 5.102 -11.32 1 97.94 9 TRP B N 1
ATOM 1491 C CA . TRP B 1 9 ? -1.959 5.367 -10.055 1 97.94 9 TRP B CA 1
ATOM 1492 C C . TRP B 1 9 ? -3.336 5.98 -10.281 1 97.94 9 TRP B C 1
ATOM 1494 O O . TRP B 1 9 ? -3.529 6.75 -11.227 1 97.94 9 TRP B O 1
ATOM 1504 N N . ARG B 1 10 ? -4.305 5.621 -9.445 1 98.44 10 ARG B N 1
ATOM 1505 C CA . ARG B 1 10 ? -5.668 6.121 -9.578 1 98.44 10 ARG B CA 1
ATOM 1506 C C . ARG B 1 10 ? -6.25 6.496 -8.219 1 98.44 10 ARG B C 1
ATOM 1508 O O . ARG B 1 10 ? -6.102 5.75 -7.25 1 98.44 10 ARG B O 1
ATOM 1515 N N . TRP B 1 11 ? -6.898 7.613 -8.211 1 98.69 11 TRP B N 1
ATOM 1516 C CA . TRP B 1 11 ? -7.637 8.031 -7.023 1 98.69 11 TRP B CA 1
ATOM 1517 C C . TRP B 1 11 ? -9.062 7.496 -7.047 1 98.69 11 TRP B C 1
ATOM 1519 O O . TRP B 1 11 ? -9.711 7.48 -8.102 1 98.69 11 TRP B O 1
ATOM 1529 N N . PHE B 1 12 ? -9.555 7.105 -5.977 1 98.5 12 PHE B N 1
ATOM 1530 C CA . PHE B 1 12 ? -10.961 6.707 -5.898 1 98.5 12 PHE B CA 1
ATOM 1531 C C . PHE B 1 12 ? -11.461 6.773 -4.461 1 98.5 12 PHE B C 1
ATOM 1533 O O . PHE B 1 12 ? -10.672 6.715 -3.518 1 98.5 12 PHE B O 1
ATOM 1540 N N . TYR B 1 13 ? -12.711 6.945 -4.309 1 98.44 13 TYR B N 1
ATOM 1541 C CA . TYR B 1 13 ? -13.336 6.918 -2.992 1 98.44 13 TYR B CA 1
ATOM 1542 C C . TYR B 1 13 ? -13.875 5.527 -2.674 1 98.44 13 TYR B C 1
ATOM 1544 O O . TYR B 1 13 ? -14.594 4.934 -3.484 1 98.44 13 TYR B O 1
ATOM 1552 N N . ASP B 1 14 ? -13.508 5 -1.538 1 97.06 14 ASP B N 1
ATOM 1553 C CA . ASP B 1 14 ? -14 3.709 -1.071 1 97.06 14 ASP B CA 1
ATOM 1554 C C . ASP B 1 14 ? -15.188 3.881 -0.127 1 97.06 14 ASP B C 1
ATOM 1556 O O . ASP B 1 14 ? -15.008 4.227 1.043 1 97.06 14 ASP B O 1
ATOM 1560 N N . ALA B 1 15 ? -16.328 3.566 -0.551 1 95.19 15 ALA B N 1
ATOM 1561 C CA . ALA B 1 15 ? -17.562 3.787 0.211 1 95.19 15 ALA B CA 1
ATOM 1562 C C . ALA B 1 15 ? -17.641 2.844 1.407 1 95.19 15 ALA B C 1
ATOM 1564 O O . ALA B 1 15 ? -18.188 3.201 2.453 1 95.19 15 ALA B O 1
ATOM 1565 N N . GLU B 1 16 ? -17.141 1.684 1.252 1 92.62 16 GLU B N 1
ATOM 1566 C CA . GLU B 1 16 ? -17.219 0.685 2.312 1 92.62 16 GLU B CA 1
ATOM 1567 C C . GLU B 1 16 ? -16.406 1.108 3.535 1 92.62 16 GLU B C 1
ATOM 1569 O O . GLU B 1 16 ? -16.875 0.97 4.672 1 92.62 16 GLU B O 1
ATOM 1574 N N . HIS B 1 17 ? -15.234 1.651 3.264 1 93.12 17 HIS B N 1
ATOM 1575 C CA . HIS B 1 17 ? -14.391 2.053 4.383 1 93.12 17 HIS B CA 1
ATOM 1576 C C . HIS B 1 17 ? -14.469 3.557 4.621 1 93.12 17 HIS B C 1
ATOM 1578 O O . HIS B 1 17 ? -13.828 4.078 5.539 1 93.12 17 HIS B O 1
ATOM 1584 N N . ASP B 1 18 ? -15.273 4.207 3.818 1 97.62 18 ASP B N 1
ATOM 1585 C CA . ASP B 1 18 ? -15.508 5.645 3.934 1 97.62 18 ASP B CA 1
ATOM 1586 C C . ASP B 1 18 ? -14.188 6.414 3.957 1 97.62 18 ASP B C 1
ATOM 1588 O O . ASP B 1 18 ? -13.938 7.188 4.879 1 97.62 18 ASP B O 1
ATOM 1592 N N . ARG B 1 19 ? -13.359 6.176 2.904 1 98.44 19 ARG B N 1
ATOM 1593 C CA . ARG B 1 19 ? -12.062 6.844 2.84 1 98.44 19 ARG B CA 1
ATOM 1594 C C . ARG B 1 19 ? -11.664 7.121 1.395 1 98.44 19 ARG B C 1
ATOM 1596 O O . ARG B 1 19 ? -11.992 6.348 0.494 1 98.44 19 ARG B O 1
ATOM 1603 N N . MET B 1 20 ? -10.945 8.266 1.155 1 98.75 20 MET B N 1
ATOM 1604 C CA . MET B 1 20 ? -10.25 8.492 -0.108 1 98.75 20 MET B CA 1
ATOM 1605 C C . MET B 1 20 ? -9.062 7.543 -0.256 1 98.75 20 MET B C 1
ATOM 1607 O O . MET B 1 20 ? -8.258 7.402 0.665 1 98.75 20 MET B O 1
ATOM 1611 N N . MET B 1 21 ? -8.969 6.879 -1.409 1 98.69 21 MET B N 1
ATOM 1612 C CA . MET B 1 21 ? -7.973 5.836 -1.636 1 98.69 21 MET B CA 1
ATOM 1613 C C . MET B 1 21 ? -7.098 6.176 -2.836 1 98.69 21 MET B C 1
ATOM 1615 O O . MET B 1 21 ? -7.5 6.949 -3.707 1 98.69 21 MET B O 1
ATOM 1619 N N . LEU B 1 22 ? -5.949 5.699 -2.773 1 98.75 22 LEU B N 1
ATOM 1620 C CA . LEU B 1 22 ? -5.062 5.707 -3.934 1 98.75 22 LEU B CA 1
ATOM 1621 C C . LEU B 1 22 ? -4.668 4.289 -4.324 1 98.75 22 LEU B C 1
ATOM 1623 O O . LEU B 1 22 ? -4.125 3.541 -3.51 1 98.75 22 LEU B O 1
ATOM 1627 N N . ASP B 1 23 ? -5.043 3.865 -5.496 1 98.38 23 ASP B N 1
ATOM 1628 C CA . ASP B 1 23 ? -4.566 2.623 -6.098 1 98.38 23 ASP B CA 1
ATOM 1629 C C . ASP B 1 23 ? -3.186 2.807 -6.719 1 98.38 23 ASP B C 1
ATOM 1631 O O . ASP B 1 23 ? -3.045 3.477 -7.746 1 98.38 23 ASP B O 1
ATOM 1635 N N . LEU B 1 24 ? -2.143 2.26 -6.16 1 97.62 24 LEU B N 1
ATOM 1636 C CA . LEU B 1 24 ? -0.764 2.432 -6.605 1 97.62 24 LEU B CA 1
ATOM 1637 C C . LEU B 1 24 ? -0.391 1.377 -7.641 1 97.62 24 LEU B C 1
ATOM 1639 O O . LEU B 1 24 ? 0.791 1.164 -7.918 1 97.62 24 LEU B O 1
ATOM 1643 N N . ALA B 1 25 ? -1.328 0.657 -8.133 1 94.31 25 ALA B N 1
ATOM 1644 C CA . ALA B 1 25 ? -1.152 -0.422 -9.102 1 94.31 25 ALA B CA 1
ATOM 1645 C C . ALA B 1 25 ? -0.53 -1.652 -8.445 1 94.31 25 ALA B C 1
ATOM 1647 O O . ALA B 1 25 ? -0.136 -1.608 -7.281 1 94.31 25 ALA B O 1
ATOM 1648 N N . ASP B 1 26 ? -0.591 -2.832 -9.109 1 94.06 26 ASP B N 1
ATOM 1649 C CA . ASP B 1 26 ? 0.043 -4.094 -8.742 1 94.06 26 ASP B CA 1
ATOM 1650 C C . ASP B 1 26 ? -0.434 -4.57 -7.371 1 94.06 26 ASP B C 1
ATOM 1652 O O . ASP B 1 26 ? 0.346 -5.129 -6.598 1 94.06 26 ASP B O 1
ATOM 1656 N N . GLY B 1 27 ? -1.664 -4.16 -7.055 1 96.5 27 GLY B N 1
ATOM 1657 C CA . GLY B 1 27 ? -2.291 -4.645 -5.836 1 96.5 27 GLY B CA 1
ATOM 1658 C C . GLY B 1 27 ? -2.078 -3.729 -4.648 1 96.5 27 GLY B C 1
ATOM 1659 O O . GLY B 1 27 ? -2.738 -3.873 -3.619 1 96.5 27 GLY B O 1
ATOM 1660 N N . MET B 1 28 ? -1.217 -2.764 -4.727 1 97.5 28 MET B N 1
ATOM 1661 C CA . MET B 1 28 ? -0.923 -1.865 -3.611 1 97.5 28 MET B CA 1
ATOM 1662 C C . MET B 1 28 ? -1.935 -0.726 -3.551 1 97.5 28 MET B C 1
ATOM 1664 O O . MET B 1 28 ? -2.312 -0.17 -4.582 1 97.5 28 MET B O 1
ATOM 1668 N N . LEU B 1 29 ? -2.43 -0.468 -2.369 1 98.19 29 LEU B N 1
ATOM 1669 C CA . LEU B 1 29 ? -3.408 0.587 -2.127 1 98.19 29 LEU B CA 1
ATOM 1670 C C . LEU B 1 29 ? -2.996 1.446 -0.936 1 98.19 29 LEU B C 1
ATOM 1672 O O . LEU B 1 29 ? -2.291 0.977 -0.04 1 98.19 29 LEU B O 1
ATOM 1676 N N . PHE B 1 30 ? -3.379 2.65 -0.977 1 98.56 30 PHE B N 1
ATOM 1677 C CA . PHE B 1 30 ? -3.223 3.539 0.169 1 98.56 30 PHE B CA 1
ATOM 1678 C C . PHE B 1 30 ? -4.574 4.066 0.633 1 98.56 30 PHE B C 1
ATOM 1680 O O . PHE B 1 30 ? -5.352 4.582 -0.171 1 98.56 30 PHE B O 1
ATOM 1687 N N . ARG B 1 31 ? -4.797 3.9 1.838 1 98.69 31 ARG B N 1
ATOM 1688 C CA . ARG B 1 31 ? -5.992 4.445 2.469 1 98.69 31 ARG B CA 1
ATOM 1689 C C . ARG B 1 31 ? -5.672 5.727 3.236 1 98.69 31 ARG B C 1
ATOM 1691 O O . ARG B 1 31 ? -4.969 5.688 4.25 1 98.69 31 ARG B O 1
ATOM 1698 N N . SER B 1 32 ? -6.195 6.824 2.838 1 98.81 32 SER B N 1
ATOM 1699 C CA . SER B 1 32 ? -5.867 8.109 3.447 1 98.81 32 SER B CA 1
ATOM 1700 C C . SER B 1 32 ? -6.602 8.297 4.77 1 98.81 32 SER B C 1
ATOM 1702 O O . SER B 1 32 ? -7.324 7.402 5.219 1 98.81 32 SER B O 1
ATOM 1704 N N . ARG B 1 33 ? -6.414 9.461 5.398 1 98.31 33 ARG B N 1
ATOM 1705 C CA . ARG B 1 33 ? -7.051 9.82 6.66 1 98.31 33 ARG B CA 1
ATOM 1706 C C . ARG B 1 33 ? -8.445 10.398 6.426 1 98.31 33 ARG B C 1
ATOM 1708 O O . ARG B 1 33 ? -9.195 10.625 7.375 1 98.31 33 ARG B O 1
ATOM 1715 N N . TYR B 1 34 ? -8.891 10.609 5.215 1 98.75 34 TYR B N 1
ATOM 1716 C CA . TYR B 1 34 ? -9.977 11.562 4.984 1 98.75 34 TYR B CA 1
ATOM 1717 C C . TYR B 1 34 ? -11.242 10.852 4.535 1 98.75 34 TYR B C 1
ATOM 1719 O O . TYR B 1 34 ? -11.25 10.164 3.51 1 98.75 34 TYR B O 1
ATOM 1727 N N . ALA B 1 35 ? -12.234 11.078 5.27 1 98.62 35 ALA B N 1
ATOM 1728 C CA . ALA B 1 35 ? -13.547 10.484 5.027 1 98.62 35 ALA B CA 1
ATOM 1729 C C . ALA B 1 35 ? -14.398 11.375 4.133 1 98.62 35 ALA B C 1
ATOM 1731 O O . ALA B 1 35 ? -14.031 12.516 3.854 1 98.62 35 ALA B O 1
ATOM 1732 N N . ARG B 1 36 ? -15.508 10.828 3.777 1 98.44 36 ARG B N 1
ATOM 1733 C CA . ARG B 1 36 ? -16.438 11.477 2.85 1 98.44 36 ARG B CA 1
ATOM 1734 C C . ARG B 1 36 ? -16.734 12.906 3.279 1 98.44 36 ARG B C 1
ATOM 1736 O O . ARG B 1 36 ? -16.703 13.828 2.457 1 98.44 36 ARG B O 1
ATOM 1743 N N . LYS B 1 37 ? -17.062 13.086 4.516 1 98.38 37 LYS B N 1
ATOM 1744 C CA . LYS B 1 37 ? -17.5 14.375 5.039 1 98.38 37 LYS B CA 1
ATOM 1745 C C . LYS B 1 37 ? -16.406 15.438 4.867 1 98.38 37 LYS B C 1
ATOM 1747 O O . LYS B 1 37 ? -16.688 16.641 4.902 1 98.38 37 LYS B O 1
ATOM 1752 N N . MET B 1 38 ? -15.172 15.008 4.672 1 98.56 38 MET B N 1
ATOM 1753 C CA . MET B 1 38 ? -14.039 15.93 4.574 1 98.56 38 MET B CA 1
ATOM 1754 C C . MET B 1 38 ? -13.688 16.203 3.117 1 98.56 38 MET B C 1
ATOM 1756 O O . MET B 1 38 ? -12.852 17.062 2.828 1 98.56 38 MET B O 1
ATOM 1760 N N . LEU B 1 39 ? -14.297 15.547 2.193 1 98.81 39 LEU B N 1
ATOM 1761 C CA . LEU B 1 39 ? -13.836 15.531 0.808 1 98.81 39 LEU B CA 1
ATOM 1762 C C . LEU B 1 39 ? -14.75 16.391 -0.073 1 98.81 39 LEU B C 1
ATOM 1764 O O . LEU B 1 39 ? -15.953 16.453 0.159 1 98.81 39 LEU B O 1
ATOM 1768 N N . THR B 1 40 ? -14.164 17.047 -1.047 1 98.69 40 THR B N 1
ATOM 1769 C CA . THR B 1 40 ? -14.922 17.75 -2.072 1 98.69 40 THR B CA 1
ATOM 1770 C C . THR B 1 40 ? -15.656 16.766 -2.979 1 98.69 40 THR B C 1
ATOM 1772 O O . THR B 1 40 ? -15.312 15.586 -3.025 1 98.69 40 THR B O 1
ATOM 1775 N N . PRO B 1 41 ? -16.672 17.234 -3.762 1 98.06 41 PRO B N 1
ATOM 1776 C CA . PRO B 1 41 ? -17.438 16.344 -4.641 1 98.06 41 PRO B CA 1
ATOM 1777 C C . PRO B 1 41 ? -16.562 15.672 -5.699 1 98.06 41 PRO B C 1
ATOM 1779 O O . PRO B 1 41 ? -16.875 14.562 -6.141 1 98.06 41 PRO B O 1
ATOM 1782 N N . ASP B 1 42 ? -15.492 16.281 -6.117 1 96.94 42 ASP B N 1
ATOM 1783 C CA . ASP B 1 42 ? -14.617 15.75 -7.148 1 96.94 42 ASP B CA 1
ATOM 1784 C C . ASP B 1 42 ? -14.008 14.414 -6.715 1 96.94 42 ASP B C 1
ATOM 1786 O O . ASP B 1 42 ? -13.602 13.609 -7.555 1 96.94 42 ASP B O 1
ATOM 1790 N N . ALA B 1 43 ? -13.852 14.172 -5.395 1 97.69 43 ALA B N 1
ATOM 1791 C CA . ALA B 1 43 ? -13.219 12.977 -4.84 1 97.69 43 ALA B CA 1
ATOM 1792 C C . ALA B 1 43 ? -14.023 11.727 -5.172 1 97.69 43 ALA B C 1
ATOM 1794 O O . ALA B 1 43 ? -13.492 10.617 -5.156 1 97.69 43 ALA B O 1
ATOM 1795 N N . PHE B 1 44 ? -15.289 11.883 -5.551 1 97.56 44 PHE B N 1
ATOM 1796 C CA . PHE B 1 44 ? -16.172 10.734 -5.648 1 97.56 44 PHE B CA 1
ATOM 1797 C C . PHE B 1 44 ? -16.266 10.234 -7.086 1 97.56 44 PHE B C 1
ATOM 1799 O O . PHE B 1 44 ? -16.984 9.273 -7.379 1 97.56 44 PHE B O 1
ATOM 1806 N N . THR B 1 45 ? -15.562 10.898 -7.938 1 95.75 45 THR B N 1
ATOM 1807 C CA . THR B 1 45 ? -15.328 10.398 -9.289 1 95.75 45 THR B CA 1
ATOM 1808 C C . THR B 1 45 ? -13.898 9.875 -9.438 1 95.75 45 THR B C 1
ATOM 1810 O O . THR B 1 45 ? -12.938 10.586 -9.125 1 95.75 45 THR B O 1
ATOM 1813 N N . GLU B 1 46 ? -13.867 8.656 -9.883 1 93.94 46 GLU B N 1
ATOM 1814 C CA . GLU B 1 46 ? -12.539 8.094 -10.078 1 93.94 46 GLU B CA 1
ATOM 1815 C C . GLU B 1 46 ? -11.703 8.953 -11.016 1 93.94 46 GLU B C 1
ATOM 1817 O O . GLU B 1 46 ? -12.211 9.461 -12.016 1 93.94 46 GLU B O 1
ATOM 1822 N N . SER B 1 47 ? -10.469 9.203 -10.609 1 96.75 47 SER B N 1
ATOM 1823 C CA . SER B 1 47 ? -9.586 10.016 -11.438 1 96.75 47 SER B CA 1
ATOM 1824 C C . SER B 1 47 ? -8.156 9.5 -11.383 1 96.75 47 SER B C 1
ATOM 1826 O O . SER B 1 47 ? -7.781 8.781 -10.453 1 96.75 47 SER B O 1
ATOM 1828 N N . GLY B 1 48 ? -7.371 9.859 -12.422 1 97.25 48 GLY B N 1
ATOM 1829 C CA . GLY B 1 48 ? -5.988 9.414 -12.5 1 97.25 48 GLY B CA 1
ATOM 1830 C C . GLY B 1 48 ? -5.035 10.305 -11.727 1 97.25 48 GLY B C 1
ATOM 1831 O O . GLY B 1 48 ? -5.375 11.438 -11.383 1 97.25 48 GLY B O 1
ATOM 1832 N N . PHE B 1 49 ? -3.959 9.703 -11.328 1 97.69 49 PHE B N 1
ATOM 1833 C CA . PHE B 1 49 ? -2.832 10.445 -10.773 1 97.69 49 PHE B CA 1
ATOM 1834 C C . PHE B 1 49 ? -2.154 11.281 -11.844 1 97.69 49 PHE B C 1
ATOM 1836 O O . PHE B 1 49 ? -1.518 10.75 -12.75 1 97.69 49 PHE B O 1
ATOM 1843 N N . CYS B 1 50 ? -2.301 12.586 -11.781 1 97.12 50 CYS B N 1
ATOM 1844 C CA . CYS B 1 50 ? -1.919 13.453 -12.883 1 97.12 50 CYS B CA 1
ATOM 1845 C C . CYS B 1 50 ? -0.54 14.062 -12.656 1 97.12 50 CYS B C 1
ATOM 1847 O O . CYS B 1 50 ? 0.101 13.789 -11.641 1 97.12 50 CYS B O 1
ATOM 1849 N N . VAL B 1 51 ? -0.09 14.898 -13.578 1 97.12 51 VAL B N 1
ATOM 1850 C CA . VAL B 1 51 ? 1.229 15.516 -13.547 1 97.12 51 VAL B CA 1
ATOM 1851 C C . VAL B 1 51 ? 1.338 16.438 -12.336 1 97.12 51 VAL B C 1
ATOM 1853 O O . VAL B 1 51 ? 2.389 16.516 -11.695 1 97.12 51 VAL B O 1
ATOM 1856 N N . ASP B 1 52 ? 0.276 17.141 -12.078 1 97.06 52 ASP B N 1
ATOM 1857 C CA . ASP B 1 52 ? 0.274 18.031 -10.922 1 97.06 52 ASP B CA 1
ATOM 1858 C C . ASP B 1 52 ? 0.456 17.234 -9.625 1 97.06 52 ASP B C 1
ATOM 1860 O O . ASP B 1 52 ? 1.168 17.672 -8.719 1 97.06 52 ASP B O 1
ATOM 1864 N N . ASP B 1 53 ? -0.19 16.078 -9.516 1 97.81 53 ASP B N 1
ATOM 1865 C CA . ASP B 1 53 ? -0.022 15.203 -8.359 1 97.81 53 ASP B CA 1
ATOM 1866 C C . ASP B 1 53 ? 1.437 14.789 -8.195 1 97.81 53 ASP B C 1
ATOM 1868 O O . ASP B 1 53 ? 1.976 14.805 -7.09 1 97.81 53 ASP B O 1
ATOM 1872 N N . ALA B 1 54 ? 2.004 14.391 -9.305 1 97.75 54 ALA B N 1
ATOM 1873 C CA . ALA B 1 54 ? 3.398 13.953 -9.297 1 97.75 54 ALA B CA 1
ATOM 1874 C C . ALA B 1 54 ? 4.316 15.07 -8.82 1 97.75 54 ALA B C 1
ATOM 1876 O O . ALA B 1 54 ? 5.227 14.844 -8.016 1 97.75 54 ALA B O 1
ATOM 1877 N N . ALA B 1 55 ? 4.086 16.281 -9.336 1 97.56 55 ALA B N 1
ATOM 1878 C CA . ALA B 1 55 ? 4.891 17.422 -8.945 1 97.56 55 ALA B CA 1
ATOM 1879 C C . ALA B 1 55 ? 4.789 17.672 -7.441 1 97.56 55 ALA B C 1
ATOM 1881 O O . ALA B 1 55 ? 5.797 17.906 -6.773 1 97.56 55 ALA B O 1
ATOM 1882 N N . LEU B 1 56 ? 3.604 17.594 -6.945 1 97.81 56 LEU B N 1
ATOM 1883 C CA . LEU B 1 56 ? 3.387 17.797 -5.516 1 97.81 56 LEU B CA 1
ATOM 1884 C C . LEU B 1 56 ? 4.035 16.672 -4.703 1 97.81 56 LEU B C 1
ATOM 1886 O O . LEU B 1 56 ? 4.625 16.938 -3.652 1 97.81 56 LEU B O 1
ATOM 1890 N N . TYR B 1 57 ? 3.896 15.422 -5.191 1 98.19 57 TYR B N 1
ATOM 1891 C CA . TYR B 1 57 ? 4.52 14.289 -4.512 1 98.19 57 TYR B CA 1
ATOM 1892 C C . TYR B 1 57 ? 6.004 14.539 -4.277 1 98.19 57 TYR B C 1
ATOM 1894 O O . TYR B 1 57 ? 6.5 14.383 -3.162 1 98.19 57 TYR B O 1
ATOM 1902 N N . PHE B 1 58 ? 6.684 14.953 -5.309 1 97.38 58 PHE B N 1
ATOM 1903 C CA . PHE B 1 58 ? 8.125 15.133 -5.215 1 97.38 58 PHE B CA 1
ATOM 1904 C C . PHE B 1 58 ? 8.469 16.312 -4.316 1 97.38 58 PHE B C 1
ATOM 1906 O O . PHE B 1 58 ? 9.469 16.281 -3.594 1 97.38 58 PHE B O 1
ATOM 1913 N N . THR B 1 59 ? 7.691 17.328 -4.359 1 97.19 59 THR B N 1
ATOM 1914 C CA . THR B 1 59 ? 7.879 18.469 -3.467 1 97.19 59 THR B CA 1
ATOM 1915 C C . THR B 1 59 ? 7.773 18.031 -2.008 1 97.19 59 THR B C 1
ATOM 1917 O O . THR B 1 59 ? 8.648 18.344 -1.197 1 97.19 59 THR B O 1
ATOM 1920 N N . PHE B 1 60 ? 6.699 17.297 -1.685 1 97.94 60 PHE B N 1
ATOM 1921 C CA . PHE B 1 60 ? 6.488 16.828 -0.319 1 97.94 60 PHE B CA 1
ATOM 1922 C C . PHE B 1 60 ? 7.57 15.836 0.09 1 97.94 60 PHE B C 1
ATOM 1924 O O . PHE B 1 60 ? 8.102 15.914 1.203 1 97.94 60 PHE B O 1
ATOM 1931 N N . GLU B 1 61 ? 7.824 14.898 -0.805 1 96.69 61 GLU B N 1
ATOM 1932 C CA . GLU B 1 61 ? 8.797 13.852 -0.509 1 96.69 61 GLU B CA 1
ATOM 1933 C C . GLU B 1 61 ? 10.164 14.445 -0.187 1 96.69 61 GLU B C 1
ATOM 1935 O O . GLU B 1 61 ? 10.836 14 0.749 1 96.69 61 GLU B O 1
ATOM 1940 N N . GLU B 1 62 ? 10.609 15.391 -0.927 1 94.12 62 GLU B N 1
ATOM 1941 C CA . GLU B 1 62 ? 11.914 16.016 -0.743 1 94.12 62 GLU B CA 1
ATOM 1942 C C . GLU B 1 62 ? 12.023 16.672 0.634 1 94.12 62 GLU B C 1
ATOM 1944 O O . GLU B 1 62 ? 13.023 16.484 1.332 1 94.12 62 GLU B O 1
ATOM 1949 N N . LYS B 1 63 ? 11.039 17.359 1.017 1 91.38 63 LYS B N 1
ATOM 1950 C CA . LYS B 1 63 ? 11.062 18.078 2.289 1 91.38 63 LYS B CA 1
ATOM 1951 C C . LYS B 1 63 ? 10.898 17.125 3.463 1 91.38 63 LYS B C 1
ATOM 1953 O O . LYS B 1 63 ? 11.477 17.328 4.531 1 91.38 63 LYS B O 1
ATOM 1958 N N . CYS B 1 64 ? 10.172 16.094 3.266 1 94.06 64 CYS B N 1
ATOM 1959 C CA . CYS B 1 64 ? 9.914 15.117 4.324 1 94.06 64 CYS B CA 1
ATOM 1960 C C . CYS B 1 64 ? 11.148 14.25 4.574 1 94.06 64 CYS B C 1
ATOM 1962 O O . CYS B 1 64 ? 11.305 13.695 5.66 1 94.06 64 CYS B O 1
ATOM 1964 N N . ARG B 1 65 ? 11.938 14.141 3.59 1 90.88 65 ARG B N 1
ATOM 1965 C CA . ARG B 1 65 ? 13.141 13.32 3.73 1 90.88 65 ARG B CA 1
ATOM 1966 C C . ARG B 1 65 ? 14.031 13.852 4.852 1 90.88 65 ARG B C 1
ATOM 1968 O O . ARG B 1 65 ? 14.797 13.094 5.449 1 90.88 65 ARG B O 1
ATOM 1975 N N . GLN B 1 66 ? 13.953 15.078 5.203 1 88.19 66 GLN B N 1
ATOM 1976 C CA . GLN B 1 66 ? 14.789 15.711 6.219 1 88.19 66 GLN B CA 1
ATOM 1977 C C . GLN B 1 66 ? 14.148 15.602 7.602 1 88.19 66 GLN B C 1
ATOM 1979 O O . GLN B 1 66 ? 14.727 16.047 8.594 1 88.19 66 GLN B O 1
ATOM 1984 N N . SER B 1 67 ? 13.07 15.023 7.676 1 91.25 67 SER B N 1
ATOM 1985 C CA . SER B 1 67 ? 12.352 14.883 8.938 1 91.25 67 SER B CA 1
ATOM 1986 C C . SER B 1 67 ? 12.773 13.625 9.68 1 91.25 67 SER B C 1
ATOM 1988 O O . SER B 1 67 ? 13.383 12.727 9.094 1 91.25 67 SER B O 1
ATOM 1990 N N . PRO B 1 68 ? 12.5 13.617 10.992 1 93.44 68 PRO B N 1
ATOM 1991 C CA . PRO B 1 68 ? 12.844 12.438 11.789 1 93.44 68 PRO B CA 1
ATOM 1992 C C . PRO B 1 68 ? 11.891 11.266 11.539 1 93.44 68 PRO B C 1
ATOM 1994 O O . PRO B 1 68 ? 12.008 10.227 12.195 1 93.44 68 PRO B O 1
ATOM 1997 N N . LEU B 1 69 ? 11.008 11.328 10.641 1 95.12 69 LEU B N 1
ATOM 1998 C CA . LEU B 1 69 ? 10.016 10.297 10.359 1 95.12 69 LEU B CA 1
ATOM 1999 C C . LEU B 1 69 ? 10.672 9.086 9.688 1 95.12 69 LEU B C 1
ATOM 2001 O O . LEU B 1 69 ? 11.602 9.242 8.898 1 95.12 69 LEU B O 1
ATOM 2005 N N . SER B 1 70 ? 10.133 7.922 10.078 1 94.19 70 SER B N 1
ATOM 2006 C CA . SER B 1 70 ? 10.555 6.719 9.359 1 94.19 70 SER B CA 1
ATOM 2007 C C . SER B 1 70 ? 10.125 6.773 7.895 1 94.19 70 SER B C 1
ATOM 2009 O O . SER B 1 70 ? 9.281 7.594 7.516 1 94.19 70 SER B O 1
ATOM 2011 N N . SER B 1 71 ? 10.695 5.914 7.059 1 93.81 71 SER B N 1
ATOM 2012 C CA . SER B 1 71 ? 10.344 5.855 5.645 1 93.81 71 SER B CA 1
ATOM 2013 C C . SER B 1 71 ? 8.852 5.598 5.457 1 93.81 71 SER B C 1
ATOM 2015 O O . SER B 1 71 ? 8.219 6.203 4.59 1 93.81 71 SER B O 1
ATOM 2017 N N . ASP B 1 72 ? 8.297 4.676 6.293 1 94.88 72 ASP B N 1
ATOM 2018 C CA . ASP B 1 72 ? 6.875 4.367 6.195 1 94.88 72 ASP B CA 1
ATOM 2019 C C . ASP B 1 72 ? 6.023 5.57 6.586 1 94.88 72 ASP B C 1
ATOM 2021 O O . ASP B 1 72 ? 5.016 5.863 5.938 1 94.88 72 ASP B O 1
ATOM 2025 N N . GLN B 1 73 ? 6.418 6.242 7.594 1 96 73 GLN B N 1
ATOM 2026 C CA . GLN B 1 73 ? 5.699 7.426 8.055 1 96 73 GLN B CA 1
ATOM 2027 C C . GLN B 1 73 ? 5.762 8.547 7.02 1 96 73 GLN B C 1
ATOM 2029 O O . GLN B 1 73 ? 4.777 9.258 6.809 1 96 73 GLN B O 1
ATOM 2034 N N . ARG B 1 74 ? 6.93 8.68 6.441 1 96.62 74 ARG B N 1
ATOM 2035 C CA . ARG B 1 74 ? 7.094 9.688 5.398 1 96.62 74 ARG B CA 1
ATOM 2036 C C . ARG B 1 74 ? 6.16 9.414 4.223 1 96.62 74 ARG B C 1
ATOM 2038 O O . ARG B 1 74 ? 5.5 10.328 3.721 1 96.62 74 ARG B O 1
ATOM 2045 N N . ALA B 1 75 ? 6.133 8.172 3.811 1 96.56 75 ALA B N 1
ATOM 2046 C CA . ALA B 1 75 ? 5.238 7.793 2.723 1 96.56 75 ALA B CA 1
ATOM 2047 C C . ALA B 1 75 ? 3.783 8.094 3.076 1 96.56 75 ALA B C 1
ATOM 2049 O O . ALA B 1 75 ? 3.039 8.641 2.26 1 96.56 75 ALA B O 1
ATOM 2050 N N . GLU B 1 76 ? 3.412 7.75 4.285 1 97.75 76 GLU B N 1
ATOM 2051 C CA . GLU B 1 76 ? 2.061 8.023 4.766 1 97.75 76 GLU B CA 1
ATOM 2052 C C . GLU B 1 76 ? 1.752 9.516 4.719 1 97.75 76 GLU B C 1
ATOM 2054 O O . GLU B 1 76 ? 0.69 9.922 4.238 1 97.75 76 GLU B O 1
ATOM 2059 N N . LEU B 1 77 ? 2.645 10.281 5.207 1 98.44 77 LEU B N 1
ATOM 2060 C CA . LEU B 1 77 ? 2.451 11.727 5.262 1 98.44 77 LEU B CA 1
ATOM 2061 C C . LEU B 1 77 ? 2.312 12.312 3.861 1 98.44 77 LEU B C 1
ATOM 2063 O O . LEU B 1 77 ? 1.381 13.07 3.592 1 98.44 77 LEU B O 1
ATOM 2067 N N . VAL B 1 78 ? 3.215 11.938 3.01 1 98.5 78 VAL B N 1
ATOM 2068 C CA . VAL B 1 78 ? 3.248 12.469 1.652 1 98.5 78 VAL B CA 1
ATOM 2069 C C . VAL B 1 78 ? 1.951 12.117 0.927 1 98.5 78 VAL B C 1
ATOM 2071 O O . VAL B 1 78 ? 1.349 12.969 0.27 1 98.5 78 VAL B O 1
ATOM 2074 N N . LEU B 1 79 ? 1.499 10.898 1.057 1 98.62 79 LEU B N 1
ATOM 2075 C CA . LEU B 1 79 ? 0.293 10.484 0.352 1 98.62 79 LEU B CA 1
ATOM 2076 C C . LEU B 1 79 ? -0.942 11.156 0.94 1 98.62 79 LEU B C 1
ATOM 2078 O O . LEU B 1 79 ? -1.851 11.547 0.204 1 98.62 79 LEU B O 1
ATOM 2082 N N . ASN B 1 80 ? -0.997 11.281 2.195 1 98.81 80 ASN B N 1
ATOM 2083 C CA . ASN B 1 80 ? -2.086 12.047 2.789 1 98.81 80 ASN B CA 1
ATOM 2084 C C . ASN B 1 80 ? -2.051 13.508 2.342 1 98.81 80 ASN B C 1
ATOM 2086 O O . ASN B 1 80 ? -3.098 14.133 2.162 1 98.81 80 ASN B O 1
ATOM 2090 N N . ALA B 1 81 ? -0.856 14.086 2.244 1 98.81 81 ALA B N 1
ATOM 2091 C CA . ALA B 1 81 ? -0.706 15.469 1.787 1 98.81 81 ALA B CA 1
ATOM 2092 C C . ALA B 1 81 ? -1.277 15.648 0.384 1 98.81 81 ALA B C 1
ATOM 2094 O O . ALA B 1 81 ? -1.924 16.656 0.095 1 98.81 81 ALA B O 1
ATOM 2095 N N . LEU B 1 82 ? -1.014 14.703 -0.462 1 98.75 82 LEU B N 1
ATOM 2096 C CA . LEU B 1 82 ? -1.557 14.758 -1.815 1 98.75 82 LEU B CA 1
ATOM 2097 C C . LEU B 1 82 ? -3.08 14.781 -1.789 1 98.75 82 LEU B C 1
ATOM 2099 O O . LEU B 1 82 ? -3.705 15.57 -2.5 1 98.75 82 LEU B O 1
ATOM 2103 N N . VAL B 1 83 ? -3.646 13.898 -0.968 1 98.81 83 VAL B N 1
ATOM 2104 C CA . VAL B 1 83 ? -5.102 13.836 -0.861 1 98.81 83 VAL B CA 1
ATOM 2105 C C . VAL B 1 83 ? -5.637 15.164 -0.338 1 98.81 83 VAL B C 1
ATOM 2107 O O . VAL B 1 83 ? -6.602 15.711 -0.881 1 98.81 83 VAL B O 1
ATOM 2110 N N . ALA B 1 84 ? -5.031 15.648 0.697 1 98.81 84 ALA B N 1
ATOM 2111 C CA . ALA B 1 84 ? -5.484 16.906 1.29 1 98.81 84 ALA B CA 1
ATOM 2112 C C . ALA B 1 84 ? -5.418 18.047 0.281 1 98.81 84 ALA B C 1
ATOM 2114 O O . ALA B 1 84 ? -6.355 18.844 0.166 1 98.81 84 ALA B O 1
ATOM 2115 N N . ALA B 1 85 ? -4.316 18.141 -0.404 1 98.44 85 ALA B N 1
ATOM 2116 C CA . ALA B 1 85 ? -4.105 19.203 -1.371 1 98.44 85 ALA B CA 1
ATOM 2117 C C . ALA B 1 85 ? -5.156 19.172 -2.479 1 98.44 85 ALA B C 1
ATOM 2119 O O . ALA B 1 85 ? -5.605 20.203 -2.961 1 98.44 85 ALA B O 1
ATOM 2120 N N . ARG B 1 86 ? -5.559 18.047 -2.857 1 98.12 86 ARG B N 1
ATOM 2121 C CA . ARG B 1 86 ? -6.387 17.906 -4.051 1 98.12 86 ARG B CA 1
ATOM 2122 C C . ARG B 1 86 ? -7.867 17.844 -3.686 1 98.12 86 ARG B C 1
ATOM 2124 O O . ARG B 1 86 ? -8.711 18.375 -4.406 1 98.12 86 ARG B O 1
ATOM 2131 N N . PHE B 1 87 ? -8.203 17.188 -2.568 1 98.62 87 PHE B N 1
ATOM 2132 C CA . PHE B 1 87 ? -9.594 16.766 -2.447 1 98.62 87 PHE B CA 1
ATOM 2133 C C . PHE B 1 87 ? -10.219 17.328 -1.177 1 98.62 87 PHE B C 1
ATOM 2135 O O . PHE B 1 87 ? -11.438 17.234 -0.984 1 98.62 87 PHE B O 1
ATOM 2142 N N . LEU B 1 88 ? -9.461 17.875 -0.26 1 98.69 88 LEU B N 1
ATOM 2143 C CA . LEU B 1 88 ? -10.016 18.281 1.028 1 98.69 88 LEU B CA 1
ATOM 2144 C C . LEU B 1 88 ? -10.875 19.531 0.88 1 98.69 88 LEU B C 1
ATOM 2146 O O . LEU B 1 88 ? -10.492 20.469 0.174 1 98.69 88 LEU B O 1
ATOM 2150 N N . LYS B 1 89 ? -11.969 19.516 1.553 1 98.62 89 LYS B N 1
ATOM 2151 C CA . LYS B 1 89 ? -12.773 20.719 1.672 1 98.62 89 LYS B CA 1
ATOM 2152 C C . LYS B 1 89 ? -12.023 21.812 2.438 1 98.62 89 LYS B C 1
ATOM 2154 O O . LYS B 1 89 ? -11.172 21.5 3.273 1 98.62 89 LYS B O 1
ATOM 2159 N N . PRO B 1 90 ? -12.328 23.109 2.119 1 97.56 90 PRO B N 1
ATOM 2160 C CA . PRO B 1 90 ? -11.727 24.172 2.922 1 97.56 90 PRO B CA 1
ATOM 2161 C C . PRO B 1 90 ? -11.977 24 4.418 1 97.56 90 PRO B C 1
ATOM 2163 O O . PRO B 1 90 ? -13.07 23.594 4.82 1 97.56 90 PRO B O 1
ATOM 2166 N N . LEU B 1 91 ? -10.977 24.219 5.176 1 97.88 91 LEU B N 1
ATOM 2167 C CA . LEU B 1 91 ? -11.07 24.141 6.629 1 97.88 91 LEU B CA 1
ATOM 2168 C C . LEU B 1 91 ? -10.984 25.531 7.246 1 97.88 91 LEU B C 1
ATOM 2170 O O . LEU B 1 91 ? -10.328 26.422 6.695 1 97.88 91 LEU B O 1
ATOM 2174 N N . MET B 1 92 ? -11.664 25.609 8.336 1 96.56 92 MET B N 1
ATOM 2175 C CA . MET B 1 92 ? -11.516 26.828 9.117 1 96.56 92 MET B CA 1
ATOM 2176 C C . MET B 1 92 ? -10.258 26.781 9.977 1 96.56 92 MET B C 1
ATOM 2178 O O . MET B 1 92 ? -9.93 25.734 10.547 1 96.56 92 MET B O 1
ATOM 2182 N N . PRO B 1 93 ? -9.539 27.891 10.047 1 97.25 93 PRO B N 1
ATOM 2183 C CA . PRO B 1 93 ? -8.336 27.906 10.891 1 97.25 93 PRO B CA 1
ATOM 2184 C C . PRO B 1 93 ? -8.648 27.609 12.359 1 97.25 93 PRO B C 1
ATOM 2186 O O . PRO B 1 93 ? -9.672 28.078 12.875 1 97.25 93 PRO B O 1
ATOM 2189 N N . LYS B 1 94 ? -7.836 26.734 12.922 1 95.12 94 LYS B N 1
ATOM 2190 C CA . LYS B 1 94 ? -7.898 26.438 14.352 1 95.12 94 LYS B CA 1
ATOM 2191 C C . LYS B 1 94 ? -6.719 27.078 15.086 1 95.12 94 LYS B C 1
ATOM 2193 O O . LYS B 1 94 ? -5.93 26.359 15.719 1 95.12 94 LYS B O 1
ATOM 2198 N N . SER B 1 95 ? -6.652 28.359 15.195 1 89.69 95 SER B N 1
ATOM 2199 C CA . SER B 1 95 ? -5.457 29.078 15.625 1 89.69 95 SER B CA 1
ATOM 2200 C C . SER B 1 95 ? -5.426 29.234 17.141 1 89.69 95 SER B C 1
ATOM 2202 O O . SER B 1 95 ? -4.375 29.531 17.719 1 89.69 95 SER B O 1
ATOM 2204 N N . TRP B 1 96 ? -6.605 29.078 17.797 1 92.5 96 TRP B N 1
ATOM 2205 C CA . TRP B 1 96 ? -6.656 29.281 19.234 1 92.5 96 TRP B CA 1
ATOM 2206 C C . TRP B 1 96 ? -5.84 28.219 19.969 1 92.5 96 TRP B C 1
ATOM 2208 O O . TRP B 1 96 ? -5.492 28.391 21.141 1 92.5 96 TRP B O 1
ATOM 2218 N N . HIS B 1 97 ? -5.465 27.219 19.281 1 96.19 97 HIS B N 1
ATOM 2219 C CA . HIS B 1 97 ? -4.676 26.141 19.891 1 96.19 97 HIS B CA 1
ATOM 2220 C C . HIS B 1 97 ? -3.201 26.516 19.969 1 96.19 97 HIS B C 1
ATOM 2222 O O . HIS B 1 97 ? -2.426 25.875 20.672 1 96.19 97 HIS B O 1
ATOM 2228 N N . PHE B 1 98 ? -2.814 27.609 19.281 1 97.31 98 PHE B N 1
ATOM 2229 C CA . PHE B 1 98 ? -1.39 27.844 19.078 1 97.31 98 PHE B CA 1
ATOM 2230 C C . PHE B 1 98 ? -1.014 29.266 19.469 1 97.31 98 PHE B C 1
ATOM 2232 O O . PHE B 1 98 ? -1.8 30.203 19.266 1 97.31 98 PHE B O 1
ATOM 2239 N N . SER B 1 99 ? 0.189 29.391 19.938 1 96.38 99 SER B N 1
ATOM 2240 C CA . SER B 1 99 ? 0.711 30.703 20.297 1 96.38 99 SER B CA 1
ATOM 2241 C C . SER B 1 99 ? 1.066 31.516 19.062 1 96.38 99 SER B C 1
ATOM 2243 O O . SER B 1 99 ? 1.619 30.984 18.094 1 96.38 99 SER B O 1
ATOM 2245 N N . ALA B 1 100 ? 0.748 32.781 19.156 1 95.12 100 ALA B N 1
ATOM 2246 C CA . ALA B 1 100 ? 1.076 33.688 18.047 1 95.12 100 ALA B CA 1
ATOM 2247 C C . ALA B 1 100 ? 2.531 34.125 18.125 1 95.12 100 ALA B C 1
ATOM 2249 O O . ALA B 1 100 ? 3.096 34.25 19.219 1 95.12 100 ALA B O 1
ATOM 2250 N N . HIS B 1 101 ? 3 34.344 16.984 1 90 101 HIS B N 1
ATOM 2251 C CA . HIS B 1 101 ? 4.332 34.906 16.875 1 90 101 HIS B CA 1
ATOM 2252 C C . HIS B 1 101 ? 4.273 36.312 16.25 1 90 101 HIS B C 1
ATOM 2254 O O . HIS B 1 101 ? 3.354 36.625 15.477 1 90 101 HIS B O 1
ATOM 2260 N N . ARG B 1 102 ? 5.188 37.156 16.609 1 84.56 102 ARG B N 1
ATOM 2261 C CA . ARG B 1 102 ? 5.195 38.531 16.172 1 84.56 102 ARG B CA 1
ATOM 2262 C C . ARG B 1 102 ? 5.441 38.656 14.68 1 84.56 102 ARG B C 1
ATOM 2264 O O . ARG B 1 102 ? 4.844 39.5 14.008 1 84.56 102 ARG B O 1
ATOM 2271 N N . GLN B 1 103 ? 6.289 37.812 14.07 1 85.69 103 GLN B N 1
ATOM 2272 C CA . GLN B 1 103 ? 6.594 37.875 12.641 1 85.69 103 GLN B CA 1
ATOM 2273 C C . GLN B 1 103 ? 5.945 36.719 11.898 1 85.69 103 GLN B C 1
ATOM 2275 O O . GLN B 1 103 ? 6.5 35.594 11.852 1 85.69 103 GLN B O 1
ATOM 2280 N N . PRO B 1 104 ? 4.754 37.156 11.367 1 83.06 104 PRO B N 1
ATOM 2281 C CA . PRO B 1 104 ? 4.102 36.062 10.609 1 83.06 104 PRO B CA 1
ATOM 2282 C C . PRO B 1 104 ? 4.953 35.562 9.445 1 83.06 104 PRO B C 1
ATOM 2284 O O . PRO B 1 104 ? 5.703 36.344 8.844 1 83.06 104 PRO B O 1
ATOM 2287 N N . MET B 1 105 ? 4.84 34.344 9.203 1 89.62 105 MET B N 1
ATOM 2288 C CA . MET B 1 105 ? 5.547 33.781 8.055 1 89.62 105 MET B CA 1
ATOM 2289 C C . MET B 1 105 ? 4.566 33.406 6.957 1 89.62 105 MET B C 1
ATOM 2291 O O . MET B 1 105 ? 3.381 33.188 7.223 1 89.62 105 MET B O 1
ATOM 2295 N N . GLN B 1 106 ? 5.004 33.438 5.758 1 93.25 106 GLN B N 1
ATOM 2296 C CA . GLN B 1 106 ? 4.281 32.875 4.625 1 93.25 106 GLN B CA 1
ATOM 2297 C C . GLN B 1 106 ? 4.953 31.594 4.137 1 93.25 106 GLN B C 1
ATOM 2299 O O . GLN B 1 106 ? 5.852 31.641 3.293 1 93.25 106 GLN B O 1
ATOM 2304 N N . PRO B 1 107 ? 4.48 30.547 4.707 1 95.81 107 PRO B N 1
ATOM 2305 C CA . PRO B 1 107 ? 5.172 29.297 4.387 1 95.81 107 PRO B CA 1
ATOM 2306 C C . PRO B 1 107 ? 4.941 28.859 2.943 1 95.81 107 PRO B C 1
ATOM 2308 O O . PRO B 1 107 ? 3.91 29.188 2.35 1 95.81 107 PRO B O 1
ATOM 2311 N N . ALA B 1 108 ? 5.926 28.172 2.363 1 96.38 108 ALA B N 1
ATOM 2312 C CA . ALA B 1 108 ? 5.773 27.578 1.04 1 96.38 108 ALA B CA 1
ATOM 2313 C C . ALA B 1 108 ? 5.129 26.203 1.132 1 96.38 108 ALA B C 1
ATOM 2315 O O . ALA B 1 108 ? 5.246 25.516 2.154 1 96.38 108 ALA B O 1
ATOM 2316 N N . VAL B 1 109 ? 4.453 25.859 0.06 1 97.5 109 VAL B N 1
ATOM 2317 C CA . VAL B 1 109 ? 3.924 24.5 -0.023 1 97.5 109 VAL B CA 1
ATOM 2318 C C . VAL B 1 109 ? 5.066 23.484 0.103 1 97.5 109 VAL B C 1
ATOM 2320 O O . VAL B 1 109 ? 6.105 23.641 -0.541 1 97.5 109 VAL B O 1
ATOM 2323 N N . GLY B 1 110 ? 4.828 22.5 0.949 1 97.38 110 GLY B N 1
ATOM 2324 C CA . GLY B 1 110 ? 5.84 21.469 1.16 1 97.38 110 GLY B CA 1
ATOM 2325 C C . GLY B 1 110 ? 6.789 21.797 2.299 1 97.38 110 GLY B C 1
ATOM 2326 O O . GLY B 1 110 ? 7.586 20.938 2.707 1 97.38 110 GLY B O 1
ATOM 2327 N N . GLU B 1 111 ? 6.723 22.922 2.84 1 96 111 GLU B N 1
ATOM 2328 C CA . GLU B 1 111 ? 7.625 23.344 3.908 1 96 111 GLU B CA 1
ATOM 2329 C C . GLU B 1 111 ? 7.219 22.734 5.246 1 96 111 GLU B C 1
ATOM 2331 O O . GLU B 1 111 ? 6.031 22.672 5.574 1 96 111 GLU B O 1
ATOM 2336 N N . MET B 1 112 ? 8.25 22.266 5.969 1 96.69 112 MET B N 1
ATOM 2337 C CA . MET B 1 112 ? 8.031 21.875 7.355 1 96.69 112 MET B CA 1
ATOM 2338 C C . MET B 1 112 ? 8.023 23.094 8.273 1 96.69 112 MET B C 1
ATOM 2340 O O . MET B 1 112 ? 8.93 23.922 8.219 1 96.69 112 MET B O 1
ATOM 2344 N N . VAL B 1 113 ? 7.008 23.188 9.125 1 96.56 113 VAL B N 1
ATOM 2345 C CA . VAL B 1 113 ? 6.887 24.328 10.023 1 96.56 113 VAL B CA 1
ATOM 2346 C C . VAL B 1 113 ? 6.594 23.844 11.445 1 96.56 113 VAL B C 1
ATOM 2348 O O . VAL B 1 113 ? 6.281 22.672 11.656 1 96.56 113 VAL B O 1
ATOM 2351 N N . ALA B 1 114 ? 6.746 24.766 12.336 1 96.69 114 ALA B N 1
ATOM 2352 C CA . ALA B 1 114 ? 6.48 24.469 13.742 1 96.69 114 ALA B CA 1
ATOM 2353 C C . ALA B 1 114 ? 5.406 25.406 14.305 1 96.69 114 ALA B C 1
ATOM 2355 O O . ALA B 1 114 ? 5.258 26.531 13.844 1 96.69 114 ALA B O 1
ATOM 2356 N N . VAL B 1 115 ? 4.664 24.875 15.195 1 97.12 115 VAL B N 1
ATOM 2357 C CA . VAL B 1 115 ? 3.725 25.656 15.992 1 97.12 115 VAL B CA 1
ATOM 2358 C C . VAL B 1 115 ? 3.963 25.391 17.469 1 97.12 115 VAL B C 1
ATOM 2360 O O . VAL B 1 115 ? 4.535 24.359 17.844 1 97.12 115 VAL B O 1
ATOM 2363 N N . THR B 1 116 ? 3.594 26.312 18.25 1 96.81 116 THR B N 1
ATOM 2364 C CA . THR B 1 116 ? 3.666 26.156 19.703 1 96.81 116 THR B CA 1
ATOM 2365 C C . THR B 1 116 ? 2.27 26.109 20.312 1 96.81 116 THR B C 1
ATOM 2367 O O . THR B 1 116 ? 1.474 27.031 20.109 1 96.81 116 THR B O 1
ATOM 2370 N N . LEU B 1 117 ? 1.977 25.016 21 1 97.25 117 LEU B N 1
ATOM 2371 C CA . LEU B 1 117 ? 0.669 24.906 21.641 1 97.25 117 LEU B CA 1
ATOM 2372 C C . LEU B 1 117 ? 0.511 25.953 22.734 1 97.25 117 LEU B C 1
ATOM 2374 O O . LEU B 1 117 ? 1.382 26.094 23.594 1 97.25 117 LEU B O 1
ATOM 2378 N N . ALA B 1 118 ? -0.581 26.625 22.75 1 96 118 ALA B N 1
ATOM 2379 C CA . ALA B 1 118 ? -0.814 27.734 23.672 1 96 118 ALA B CA 1
ATOM 2380 C C . ALA B 1 118 ? -0.968 27.234 25.094 1 96 118 ALA B C 1
ATOM 2382 O O . ALA B 1 118 ? -0.531 27.891 26.047 1 96 118 ALA B O 1
ATOM 2383 N N . ASP B 1 119 ? -1.583 26.109 25.281 1 94.06 119 ASP B N 1
ATOM 2384 C CA . ASP B 1 119 ? -1.903 25.609 26.625 1 94.06 119 ASP B CA 1
ATOM 2385 C C . ASP B 1 119 ? -0.684 24.953 27.266 1 94.06 119 ASP B C 1
ATOM 2387 O O . ASP B 1 119 ? -0.5 25.031 28.484 1 94.06 119 ASP B O 1
ATOM 2391 N N . SER B 1 120 ? 0.205 24.344 26.562 1 94.12 120 SER B N 1
ATOM 2392 C CA . SER B 1 120 ? 1.283 23.547 27.141 1 94.12 120 SER B CA 1
ATOM 2393 C C . SER B 1 120 ? 2.648 24.125 26.797 1 94.12 120 SER B C 1
ATOM 2395 O O . SER B 1 120 ? 3.648 23.812 27.438 1 94.12 120 SER B O 1
ATOM 2397 N N . GLY B 1 121 ? 2.76 24.891 25.719 1 94.81 121 GLY B N 1
ATOM 2398 C CA . GLY B 1 121 ? 4.043 25.375 25.25 1 94.81 121 GLY B CA 1
ATOM 2399 C C . GLY B 1 121 ? 4.797 24.359 24.406 1 94.81 121 GLY B C 1
ATOM 2400 O O . GLY B 1 121 ? 5.879 24.656 23.906 1 94.81 121 GLY B O 1
ATOM 2401 N N . GLU B 1 122 ? 4.18 23.219 24.25 1 95.62 122 GLU B N 1
ATOM 2402 C CA . GLU B 1 122 ? 4.793 22.172 23.453 1 95.62 122 GLU B CA 1
ATOM 2403 C C . GLU B 1 122 ? 4.859 22.547 21.969 1 95.62 122 GLU B C 1
ATOM 2405 O O . GLU B 1 122 ? 3.932 23.172 21.453 1 95.62 122 GLU B O 1
ATOM 2410 N N . GLN B 1 123 ? 6.008 22.156 21.297 1 96.12 123 GLN B N 1
ATOM 2411 C CA . GLN B 1 123 ? 6.137 22.391 19.859 1 96.12 123 GLN B CA 1
ATOM 2412 C C . GLN B 1 123 ? 5.625 21.203 19.062 1 96.12 123 GLN B C 1
ATOM 2414 O O . GLN B 1 123 ? 5.773 20.047 19.484 1 96.12 123 GLN B O 1
ATOM 2419 N N . ALA B 1 124 ? 4.984 21.547 18 1 97.06 124 ALA B N 1
ATOM 2420 C CA . ALA B 1 124 ? 4.516 20.531 17.078 1 97.06 124 ALA B CA 1
ATOM 2421 C C . ALA B 1 124 ? 4.973 20.812 15.656 1 97.06 124 ALA B C 1
ATOM 2423 O O . ALA B 1 124 ? 5.137 21.984 15.273 1 97.06 124 ALA B O 1
ATOM 2424 N N . ARG B 1 125 ? 5.184 19.781 14.875 1 97.75 125 ARG B N 1
ATOM 2425 C CA . ARG B 1 125 ? 5.656 19.891 13.492 1 97.75 125 ARG B CA 1
ATOM 2426 C C . ARG B 1 125 ? 4.52 19.656 12.508 1 97.75 125 ARG B C 1
ATOM 2428 O O . ARG B 1 125 ? 3.758 18.703 12.648 1 97.75 125 ARG B O 1
ATOM 2435 N N . LEU B 1 126 ? 4.461 20.516 11.555 1 97.88 126 LEU B N 1
ATOM 2436 C CA . LEU B 1 126 ? 3.436 20.422 10.523 1 97.88 126 LEU B CA 1
ATOM 2437 C C . LEU B 1 126 ? 4.055 20.5 9.133 1 97.88 126 LEU B C 1
ATOM 2439 O O . LEU B 1 126 ? 5.133 21.062 8.953 1 97.88 126 LEU B O 1
ATOM 2443 N N . LEU B 1 127 ? 3.408 19.875 8.188 1 98.44 127 LEU B N 1
ATOM 2444 C CA . LEU B 1 127 ? 3.725 20.016 6.77 1 98.44 127 LEU B CA 1
ATOM 2445 C C . LEU B 1 127 ? 2.721 20.922 6.07 1 98.44 127 LEU B C 1
ATOM 2447 O O . LEU B 1 127 ? 1.514 20.672 6.117 1 98.44 127 LEU B O 1
ATOM 2451 N N . VAL B 1 128 ? 3.211 21.938 5.398 1 98.5 128 VAL B N 1
ATOM 2452 C CA . VAL B 1 128 ? 2.336 22.859 4.691 1 98.5 128 VAL B CA 1
ATOM 2453 C C . VAL B 1 128 ? 1.889 22.25 3.367 1 98.5 128 VAL B C 1
ATOM 2455 O O . VAL B 1 128 ? 2.721 21.859 2.543 1 98.5 128 VAL B O 1
ATOM 2458 N N . VAL B 1 129 ? 0.606 22.188 3.15 1 98.44 129 VAL B N 1
ATOM 2459 C CA . VAL B 1 129 ? 0.087 21.547 1.947 1 98.44 129 VAL B CA 1
ATOM 2460 C C . VAL B 1 129 ? -0.542 22.609 1.033 1 98.44 129 VAL B C 1
ATOM 2462 O O . VAL B 1 129 ? -0.632 22.406 -0.18 1 98.44 129 VAL B O 1
ATOM 2465 N N . GLU B 1 130 ? -1.085 23.594 1.604 1 97.88 130 GLU B N 1
ATOM 2466 C CA . GLU B 1 130 ? -1.601 24.75 0.882 1 97.88 130 GLU B CA 1
ATOM 2467 C C . GLU B 1 130 ? -1.231 26.062 1.593 1 97.88 130 GLU B C 1
ATOM 2469 O O . GLU B 1 130 ? -1.414 26.188 2.805 1 97.88 130 GLU B O 1
ATOM 2474 N N . ASN B 1 131 ? -0.673 26.953 0.793 1 96.81 131 ASN B N 1
ATOM 2475 C CA . ASN B 1 131 ? -0.357 28.25 1.375 1 96.81 131 ASN B CA 1
ATOM 2476 C C . ASN B 1 131 ? -1.414 29.297 1.024 1 96.81 131 ASN B C 1
ATOM 2478 O O . ASN B 1 131 ? -2.111 29.172 0.016 1 96.81 131 ASN B O 1
ATOM 2482 N N . GLY B 1 132 ? -1.729 30.203 1.939 1 94.06 132 GLY B N 1
ATOM 2483 C CA . GLY B 1 132 ? -2.615 31.344 1.747 1 94.06 132 GLY B CA 1
ATOM 2484 C C . GLY B 1 132 ? -2.08 32.625 2.348 1 94.06 132 GLY B C 1
ATOM 2485 O O . GLY B 1 132 ? -1.066 32.625 3.049 1 94.06 132 GLY B O 1
ATOM 2486 N N . ASP B 1 133 ? -2.738 33.719 2.08 1 94.25 133 ASP B N 1
ATOM 2487 C CA . ASP B 1 133 ? -2.283 35.031 2.533 1 94.25 133 ASP B CA 1
ATOM 2488 C C . ASP B 1 133 ? -2.316 35.125 4.055 1 94.25 133 ASP B C 1
ATOM 2490 O O . ASP B 1 133 ? -1.457 35.75 4.66 1 94.25 133 ASP B O 1
ATOM 2494 N N . ASN B 1 134 ? -3.289 34.469 4.676 1 95.31 134 ASN B N 1
ATOM 2495 C CA . ASN B 1 134 ? -3.461 34.656 6.113 1 95.31 134 ASN B CA 1
ATOM 2496 C C . ASN B 1 134 ? -3.352 33.344 6.863 1 95.31 134 ASN B C 1
ATOM 2498 O O . ASN B 1 134 ? -3.121 33.312 8.07 1 95.31 134 ASN B O 1
ATOM 2502 N N . ALA B 1 135 ? -3.596 32.25 6.062 1 97.44 135 ALA B N 1
ATOM 2503 C CA . ALA B 1 135 ? -3.611 30.953 6.719 1 97.44 135 ALA B CA 1
ATOM 2504 C C . ALA B 1 135 ? -3.104 29.859 5.785 1 97.44 135 ALA B C 1
ATOM 2506 O O . ALA B 1 135 ? -3.098 30.031 4.562 1 97.44 135 ALA B O 1
ATOM 2507 N N . ALA B 1 136 ? -2.658 28.844 6.387 1 97.94 136 ALA B N 1
ATOM 2508 C CA . ALA B 1 136 ? -2.129 27.719 5.629 1 97.94 136 ALA B CA 1
ATOM 2509 C C . ALA B 1 136 ? -2.811 26.406 6.039 1 97.94 136 ALA B C 1
ATOM 2511 O O . ALA B 1 136 ? -3.096 26.203 7.223 1 97.94 136 ALA B O 1
ATOM 2512 N N . LEU B 1 137 ? -3.127 25.594 5.051 1 98.69 137 LEU B N 1
ATOM 2513 C CA . LEU B 1 137 ? -3.518 24.219 5.336 1 98.69 137 LEU B CA 1
ATOM 2514 C C . LEU B 1 137 ? -2.293 23.344 5.621 1 98.69 137 LEU B C 1
ATOM 2516 O O . LEU B 1 137 ? -1.358 23.312 4.816 1 98.69 137 LEU B O 1
ATOM 2520 N N . CYS B 1 138 ? -2.316 22.672 6.746 1 98.62 138 CYS B N 1
ATOM 2521 C CA . CYS B 1 138 ? -1.177 21.859 7.172 1 98.62 138 CYS B CA 1
ATOM 25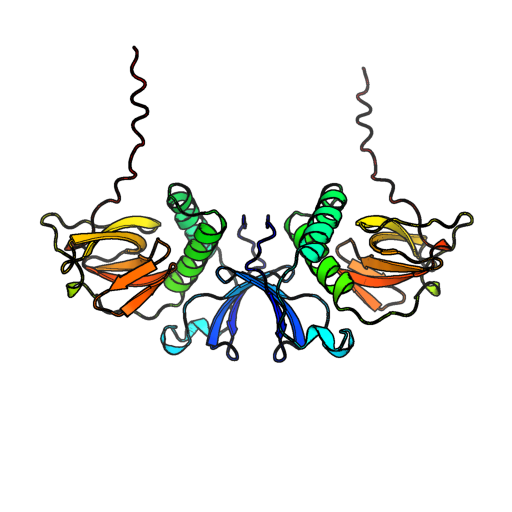22 C C . CYS B 1 138 ? -1.619 20.469 7.582 1 98.62 138 CYS B C 1
ATOM 2524 O O . CYS B 1 138 ? -2.799 20.234 7.855 1 98.62 138 CYS B O 1
ATOM 2526 N N . LEU B 1 139 ? -0.674 19.547 7.512 1 98.81 139 LEU B N 1
ATOM 2527 C CA . LEU B 1 139 ? -0.855 18.219 8.094 1 98.81 139 LEU B CA 1
ATOM 2528 C C . LEU B 1 139 ? 0.079 18.016 9.281 1 98.81 139 LEU B C 1
ATOM 2530 O O . LEU B 1 139 ? 1.218 18.484 9.273 1 98.81 139 LEU B O 1
ATOM 2534 N N . LEU B 1 140 ? -0.413 17.312 10.25 1 98.69 140 LEU B N 1
ATOM 2535 C CA . LEU B 1 140 ? 0.481 16.938 11.336 1 98.69 140 LEU B CA 1
ATOM 2536 C C . LEU B 1 140 ? 1.624 16.062 10.82 1 98.69 140 LEU B C 1
ATOM 2538 O O . LEU B 1 140 ? 1.39 15.039 10.18 1 98.69 140 LEU B O 1
ATOM 2542 N N . ALA B 1 141 ? 2.842 16.484 11.109 1 98.19 141 ALA B N 1
ATOM 2543 C CA . ALA B 1 141 ? 4.031 15.789 10.617 1 98.19 141 ALA B CA 1
ATOM 2544 C C . ALA B 1 141 ? 4.809 15.156 11.773 1 98.19 141 ALA B C 1
ATOM 2546 O O . ALA B 1 141 ? 6.023 15.312 11.875 1 98.19 141 ALA B O 1
ATOM 2547 N N . GLN B 1 142 ? 4.203 14.531 12.594 1 97.62 142 GLN B N 1
ATOM 2548 C CA . GLN B 1 142 ? 4.695 13.719 13.703 1 97.62 142 GLN B CA 1
ATOM 2549 C C . GLN B 1 142 ? 3.662 12.68 14.133 1 97.62 142 GLN B C 1
ATOM 2551 O O . GLN B 1 142 ? 2.49 12.773 13.766 1 97.62 142 GLN B O 1
ATOM 2556 N N . PRO B 1 143 ? 4.027 11.656 14.883 1 97.12 143 PRO B N 1
ATOM 2557 C CA . PRO B 1 143 ? 3.148 10.508 15.102 1 97.12 143 PRO B CA 1
ATOM 2558 C C . PRO B 1 143 ? 1.835 10.891 15.781 1 97.12 143 PRO B C 1
ATOM 2560 O O . PRO B 1 143 ? 0.782 10.336 15.453 1 97.12 143 PRO B O 1
ATOM 2563 N N . ALA B 1 144 ? 1.926 11.781 16.734 1 97.69 144 ALA B N 1
ATOM 2564 C CA . ALA B 1 144 ? 0.718 12.109 17.484 1 97.69 144 ALA B CA 1
ATOM 2565 C C . ALA B 1 144 ? 0.815 13.508 18.094 1 97.69 144 ALA B C 1
ATOM 2567 O O . ALA B 1 144 ? 1.912 14.055 18.25 1 97.69 144 ALA B O 1
ATOM 2568 N N . LEU B 1 145 ? -0.321 14.086 18.344 1 97.75 145 LEU B N 1
ATOM 2569 C CA . LEU B 1 145 ? -0.464 15.375 19.016 1 97.75 145 LEU B CA 1
ATOM 2570 C C . LEU B 1 145 ? -1.814 15.484 19.703 1 97.75 145 LEU B C 1
ATOM 2572 O O . LEU B 1 145 ? -2.83 15.031 19.188 1 97.75 145 LEU B O 1
ATOM 2576 N N . THR B 1 146 ? -1.829 15.977 20.859 1 96.94 146 THR B N 1
ATOM 2577 C CA . THR B 1 146 ? -3.084 16.234 21.562 1 96.94 146 THR B CA 1
ATOM 2578 C C . THR B 1 146 ? -3.398 17.719 21.578 1 96.94 146 THR B C 1
ATOM 2580 O O . THR B 1 146 ? -2.607 18.516 22.094 1 96.94 146 THR B O 1
ATOM 2583 N N . LEU B 1 147 ? -4.492 18.078 20.938 1 94.81 147 LEU B N 1
ATOM 2584 C CA . LEU B 1 147 ? -4.969 19.469 20.938 1 94.81 147 LEU B CA 1
ATOM 2585 C C . LEU B 1 147 ? -6.227 19.609 21.781 1 94.81 147 LEU B C 1
ATOM 2587 O O . LEU B 1 147 ? -7.297 19.125 21.406 1 94.81 147 LEU B O 1
ATOM 2591 N N . ALA B 1 148 ? -6.172 20.25 22.938 1 90.75 148 ALA B N 1
ATOM 2592 C CA . ALA B 1 148 ? -7.312 20.469 23.812 1 90.75 148 ALA B CA 1
ATOM 2593 C C . ALA B 1 148 ? -8.062 19.172 24.078 1 90.75 148 ALA B C 1
ATOM 2595 O O . ALA B 1 148 ? -9.289 19.109 23.922 1 90.75 148 ALA B O 1
ATOM 2596 N N . GLY B 1 149 ? -7.402 18.094 24.312 1 91.38 149 GLY B N 1
ATOM 2597 C CA . GLY B 1 149 ? -7.988 16.828 24.688 1 91.38 149 GLY B CA 1
ATOM 2598 C C . GLY B 1 149 ? -8.328 15.953 23.484 1 91.38 149 GLY B C 1
ATOM 2599 O O . GLY B 1 149 ? -8.703 14.789 23.656 1 91.38 149 GLY B O 1
ATOM 2600 N N . LYS B 1 150 ? -8.297 16.484 22.344 1 94.12 150 LYS B N 1
ATOM 2601 C CA . LYS B 1 150 ? -8.594 15.703 21.141 1 94.12 150 LYS B CA 1
ATOM 2602 C C . LYS B 1 150 ? -7.305 15.195 20.484 1 94.12 150 LYS B C 1
ATOM 2604 O O . LYS B 1 150 ? -6.367 15.961 20.281 1 94.12 150 LYS B O 1
ATOM 2609 N N . GLY B 1 151 ? -7.285 13.984 20.141 1 96.94 151 GLY B N 1
ATOM 2610 C CA . GLY B 1 151 ? -6.102 13.375 19.547 1 96.94 151 GLY B CA 1
ATOM 2611 C C . GLY B 1 151 ? -6 13.594 18.047 1 96.94 151 GLY B C 1
ATOM 2612 O O . GLY B 1 151 ? -7.008 13.547 17.344 1 96.94 151 GLY B O 1
ATOM 2613 N N . MET B 1 152 ? -4.785 13.945 17.625 1 97.44 152 MET B N 1
ATOM 2614 C CA . MET B 1 152 ? -4.426 14.016 16.203 1 97.44 152 MET B CA 1
ATOM 2615 C C . MET B 1 152 ? -3.297 13.047 15.891 1 97.44 152 MET B C 1
ATOM 2617 O O . MET B 1 152 ? -2.438 12.781 16.734 1 97.44 152 MET B O 1
ATOM 2621 N N . VAL B 1 153 ? -3.34 12.5 14.664 1 98.31 153 VAL B N 1
ATOM 2622 C CA . VAL B 1 153 ? -2.275 11.586 14.266 1 98.31 153 VAL B CA 1
ATOM 2623 C C . VAL B 1 153 ? -1.647 12.055 12.953 1 98.31 153 VAL B C 1
ATOM 2625 O O . VAL B 1 153 ? -2.158 12.977 12.305 1 98.31 153 VAL B O 1
ATOM 2628 N N . LEU B 1 154 ? -0.514 11.516 12.656 1 98.69 154 LEU B N 1
ATOM 2629 C CA . LEU B 1 154 ? 0.244 11.812 11.445 1 98.69 154 LEU B CA 1
ATOM 2630 C C . LEU B 1 154 ? -0.676 11.883 10.234 1 98.69 154 LEU B C 1
ATOM 2632 O O . LEU B 1 154 ? -1.462 10.961 9.992 1 98.69 154 LEU B O 1
ATOM 2636 N N . GLY B 1 155 ? -0.612 12.969 9.492 1 98.75 155 GLY B N 1
ATOM 2637 C CA . GLY B 1 155 ? -1.393 13.086 8.273 1 98.75 155 GLY B CA 1
ATOM 2638 C C . GLY B 1 155 ? -2.719 13.797 8.477 1 98.75 155 GLY B C 1
ATOM 2639 O O . GLY B 1 155 ? -3.391 14.156 7.512 1 98.75 155 GLY B O 1
ATOM 2640 N N . ASP B 1 156 ? -3.137 14.023 9.727 1 98.75 156 ASP B N 1
ATOM 2641 C CA . ASP B 1 156 ? -4.359 14.781 9.984 1 98.75 156 ASP B CA 1
ATOM 2642 C C . ASP B 1 156 ? -4.211 16.234 9.539 1 98.75 156 ASP B C 1
ATOM 2644 O O . ASP B 1 156 ? -3.164 16.844 9.758 1 98.75 156 ASP B O 1
ATOM 2648 N N . ALA B 1 157 ? -5.258 16.766 9.039 1 98.75 157 ALA B N 1
ATOM 2649 C CA . ALA B 1 157 ? -5.223 18.125 8.477 1 98.75 157 ALA B CA 1
ATOM 2650 C C . ALA B 1 157 ? -5.656 19.156 9.516 1 98.75 157 ALA B C 1
ATOM 2652 O O . ALA B 1 157 ? -6.531 18.891 10.336 1 98.75 157 ALA B O 1
ATOM 2653 N N . ILE B 1 158 ? -5.035 20.297 9.414 1 98.44 158 ILE B N 1
ATOM 2654 C CA . ILE B 1 158 ? -5.414 21.438 10.242 1 98.44 158 ILE B CA 1
ATOM 2655 C C . ILE B 1 158 ? -5.047 22.734 9.523 1 98.44 158 ILE B C 1
ATOM 2657 O O . ILE B 1 158 ? -3.959 22.844 8.953 1 98.44 158 ILE B O 1
ATOM 2661 N N . LYS B 1 159 ? -5.965 23.625 9.461 1 98.5 159 LYS B N 1
ATOM 2662 C CA . LYS B 1 159 ? -5.664 24.969 8.953 1 98.5 159 LYS B CA 1
ATOM 2663 C C . LYS B 1 159 ? -5.203 25.891 10.078 1 98.5 159 LYS B C 1
ATOM 2665 O O . LYS B 1 159 ? -5.809 25.922 11.148 1 98.5 159 LYS B O 1
ATOM 2670 N N . VAL B 1 160 ? -4.16 26.625 9.844 1 97.56 160 VAL B N 1
ATOM 2671 C CA 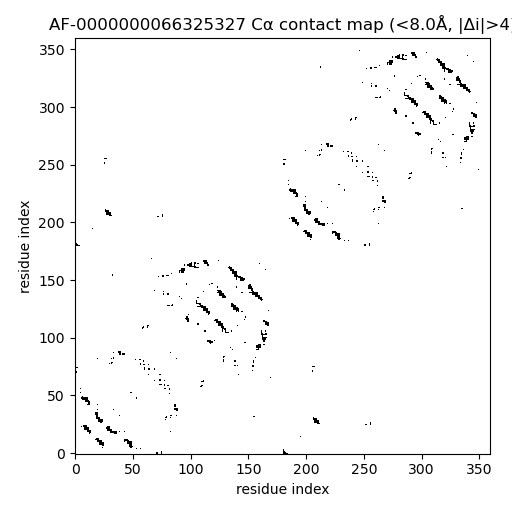. VAL B 1 160 ? -3.543 27.438 10.883 1 97.56 160 VAL B CA 1
ATOM 2672 C C . VAL B 1 160 ? -3.24 28.828 10.344 1 97.56 160 VAL B C 1
ATOM 2674 O O . VAL B 1 160 ? -2.766 28.969 9.211 1 97.56 160 VAL B O 1
ATOM 2677 N N . MET B 1 161 ? -3.529 29.844 11.188 1 97.56 161 MET B N 1
ATOM 2678 C CA . MET B 1 161 ? -3.156 31.203 10.797 1 97.56 161 MET B CA 1
ATOM 2679 C C . MET B 1 161 ? -1.644 31.328 10.656 1 97.56 161 MET B C 1
ATOM 2681 O O . MET B 1 161 ? -0.893 30.781 11.461 1 97.56 161 MET B O 1
ATOM 2685 N N . ASN B 1 162 ? -1.208 32.156 9.734 1 96.81 162 ASN B N 1
ATOM 2686 C CA . ASN B 1 162 ? 0.209 32.281 9.414 1 96.81 162 ASN B CA 1
ATOM 2687 C C . ASN B 1 162 ? 0.998 32.844 10.602 1 96.81 162 ASN B C 1
ATOM 2689 O O . ASN B 1 162 ? 2.188 32.562 10.75 1 96.81 162 ASN B O 1
ATOM 2693 N N . ASP B 1 163 ? 0.409 33.594 11.453 1 96.75 163 ASP B N 1
ATOM 2694 C CA . ASP B 1 163 ? 1.115 34.219 12.57 1 96.75 163 ASP B CA 1
ATOM 2695 C C . ASP B 1 163 ? 1.342 33.219 13.703 1 96.75 163 ASP B C 1
ATOM 2697 O O . ASP B 1 163 ? 1.871 33.562 14.758 1 96.75 163 ASP B O 1
ATOM 2701 N N . ARG B 1 164 ? 0.925 31.984 13.5 1 97 164 ARG B N 1
ATOM 2702 C CA . ARG B 1 164 ? 1.177 30.938 14.477 1 97 164 ARG B CA 1
ATOM 2703 C C . ARG B 1 164 ? 2.316 30.031 14.023 1 97 164 ARG B C 1
ATOM 2705 O O . ARG B 1 164 ? 2.775 29.172 14.781 1 97 164 ARG B O 1
ATOM 2712 N N . LEU B 1 165 ? 2.709 30.188 12.797 1 96.81 165 LEU B N 1
ATOM 2713 C CA . LEU B 1 165 ? 3.691 29.281 12.195 1 96.81 165 LEU B CA 1
ATOM 2714 C C . LEU B 1 165 ? 5.105 29.828 12.391 1 96.81 165 LEU B C 1
ATOM 2716 O O . LEU B 1 165 ? 5.328 31.031 12.344 1 96.81 165 LEU B O 1
ATOM 2720 N N . GLN B 1 166 ? 6.023 28.922 12.641 1 94.88 166 GLN B N 1
ATOM 2721 C CA . GLN B 1 166 ? 7.453 29.219 12.703 1 94.88 166 GLN B CA 1
ATOM 2722 C C . GLN B 1 166 ? 8.25 28.234 11.844 1 94.88 166 GLN B C 1
ATOM 2724 O O . GLN B 1 166 ? 7.816 27.094 11.625 1 94.88 166 GLN B O 1
ATOM 2729 N N . PRO B 1 167 ? 9.422 28.734 11.352 1 91.88 167 PRO B N 1
ATOM 2730 C CA . PRO B 1 167 ? 10.281 27.766 10.656 1 91.88 167 PRO B CA 1
ATOM 2731 C C . PRO B 1 167 ? 10.672 26.578 11.547 1 91.88 167 PRO B C 1
ATOM 2733 O O . PRO B 1 167 ? 10.914 26.766 12.742 1 91.88 167 PRO B O 1
ATOM 2736 N N . HIS B 1 168 ? 10.547 25.422 10.93 1 85.69 168 HIS B N 1
ATOM 2737 C CA . HIS B 1 168 ? 10.992 24.25 11.68 1 85.69 168 HIS B CA 1
ATOM 2738 C C . HIS B 1 168 ? 12.516 24.141 11.688 1 85.69 168 HIS B C 1
ATOM 2740 O O . HIS B 1 168 ? 13.148 24.156 10.625 1 85.69 168 HIS B O 1
ATOM 2746 N N . GLN B 1 169 ? 13.156 24.406 12.875 1 70.5 169 GLN B N 1
ATOM 2747 C CA . GLN B 1 169 ? 14.609 24.312 13.008 1 70.5 169 GLN B CA 1
ATOM 2748 C C . GLN B 1 169 ? 15.055 22.875 13.141 1 70.5 169 GLN B C 1
ATOM 2750 O O . GLN B 1 169 ? 14.539 22.125 13.969 1 70.5 169 GLN B O 1
ATOM 2755 N N . GLN B 1 170 ? 15.453 22.25 12.047 1 60.28 170 GLN B N 1
ATOM 2756 C CA . GLN B 1 170 ? 16.016 20.906 12.188 1 60.28 170 GLN B CA 1
ATOM 2757 C C . GLN B 1 170 ? 17.141 20.891 13.227 1 60.28 170 GLN B C 1
ATOM 2759 O O . GLN B 1 170 ? 17.859 21.875 13.383 1 60.28 170 GLN B O 1
ATOM 2764 N N . GLU B 1 171 ? 16.953 20.453 14.367 1 43.38 171 GLU B N 1
ATOM 2765 C CA . GLU B 1 171 ? 18.094 20.312 15.266 1 43.38 171 GLU B CA 1
ATOM 2766 C C . GLU B 1 171 ? 19.359 19.969 14.492 1 43.38 171 GLU B C 1
ATOM 2768 O O . GLU B 1 171 ? 19.391 18.969 13.766 1 43.38 171 GLU B O 1
ATOM 2773 N N . LYS B 1 172 ? 20 20.875 13.914 1 43.84 172 LYS B N 1
ATOM 2774 C CA . LYS B 1 172 ? 21.344 20.516 13.508 1 43.84 172 LYS B CA 1
ATOM 2775 C C . LYS B 1 172 ? 22.078 19.75 14.609 1 43.84 172 LYS B C 1
ATOM 2777 O O . LYS B 1 172 ? 22.125 20.203 15.75 1 43.84 172 LYS B O 1
ATOM 2782 N N . THR B 1 173 ? 22.047 18.438 14.633 1 37.44 173 THR B N 1
ATOM 2783 C CA . THR B 1 173 ? 23.141 17.781 15.344 1 37.44 173 THR B CA 1
ATOM 2784 C C . THR B 1 173 ? 24.453 18.531 15.117 1 37.44 173 THR B C 1
ATOM 2786 O O . THR B 1 173 ? 24.969 18.578 13.992 1 37.44 173 THR B O 1
ATOM 2789 N N . THR B 1 174 ? 24.688 19.578 15.594 1 33.78 174 THR B N 1
ATOM 2790 C CA . THR B 1 174 ? 26.047 20.125 15.703 1 33.78 174 THR B CA 1
ATOM 2791 C C . THR B 1 174 ? 27.047 19.016 16.047 1 33.78 174 THR B C 1
ATOM 2793 O O . THR B 1 174 ? 26.969 18.406 17.109 1 33.78 174 THR B O 1
ATOM 2796 N N . ARG B 1 175 ? 27.547 18.25 15.062 1 39.06 175 ARG B N 1
ATOM 2797 C CA . ARG B 1 175 ? 28.797 17.5 15.18 1 39.06 175 ARG B CA 1
ATOM 2798 C C . ARG B 1 175 ? 29.906 18.375 15.766 1 39.06 175 ARG B C 1
ATOM 2800 O O . ARG B 1 175 ? 30.5 19.188 15.062 1 39.06 175 ARG B O 1
ATOM 2807 N N . TYR B 1 176 ? 29.703 19.156 16.781 1 31.78 176 TYR B N 1
ATOM 2808 C CA . TYR B 1 176 ? 30.844 19.75 17.453 1 31.78 176 TYR B CA 1
ATOM 2809 C C . TYR B 1 176 ? 31.844 18.688 17.875 1 31.78 176 TYR B C 1
ATOM 2811 O O . TYR B 1 176 ? 31.531 17.812 18.703 1 31.78 176 TYR B O 1
ATOM 2819 N N . ALA B 1 177 ? 32.531 18 16.891 1 34.16 177 ALA B N 1
ATOM 2820 C CA . ALA B 1 177 ? 33.781 17.312 17.203 1 34.16 177 ALA B CA 1
ATOM 2821 C C . ALA B 1 177 ? 34.719 18.188 18.047 1 34.16 177 ALA B C 1
ATOM 2823 O O . ALA B 1 177 ? 35.031 19.312 17.656 1 34.16 177 ALA B O 1
ATOM 2824 N N . ARG B 1 178 ? 34.75 17.984 19.312 1 29.64 178 ARG B N 1
ATOM 2825 C CA . ARG B 1 178 ? 35.812 18.375 20.219 1 29.64 178 ARG B CA 1
ATOM 2826 C C . ARG B 1 178 ? 37.188 18.047 19.625 1 29.64 178 ARG B C 1
ATOM 2828 O O . ARG B 1 178 ? 37.469 16.891 19.344 1 29.64 178 ARG B O 1
ATOM 2835 N N . ALA B 1 179 ? 37.562 18.844 18.703 1 29.83 179 ALA B N 1
ATOM 2836 C CA . ALA B 1 179 ? 39 18.859 18.438 1 29.83 179 ALA B CA 1
ATOM 2837 C C . ALA B 1 179 ? 39.781 18.875 19.734 1 29.83 179 ALA B C 1
ATOM 2839 O O . ALA B 1 179 ? 39.844 19.891 20.422 1 29.83 179 ALA B O 1
ATOM 2840 N N . VAL B 1 180 ? 39.406 17.766 20.594 1 27.05 180 VAL B N 1
ATOM 2841 C CA . VAL B 1 180 ? 40.562 17.5 21.438 1 27.05 180 VAL B CA 1
ATOM 2842 C C . VAL B 1 180 ? 41.625 16.812 20.609 1 27.05 180 VAL B C 1
ATOM 2844 O O . VAL B 1 180 ? 41.344 15.945 19.797 1 27.05 180 VAL B O 1
#

Foldseek 3Di:
DDDADDQVKKWAADPVVQFIKIDRPPPDIDTAPDGPVFWAPVNHDMDTCDPVLNVQLVLQLVQLVLPPDDPVLSVRQSVLLSRCLPIGDDDDAPALQFDFAPDFDFDDQNAKKWFAGPPPRDIFIWGFSATDDFKTKTFGSAAWDAGPNDIDGGSDIHIHTRRRIGHDDSPPPPPPPPPD/DDDADDQPKKWAADPVVQFIKIDRPPPDIDTAPDGPVFWAPVNHDMDTCDPVLNVQLVLQLVQLVLPPDDPVLSVRQSVLLSRCLPIGDDDDAPALQFDFAPDFDFDDQNAKKWFAGPPPRDIFIWGFSATDPFKTKTFGSAAWDAGPNDIDGGSDIHIHTRRRIGHDDSPPPPPPPPPD

InterPro domains:
  IPR009809 Cell division protein ZapC [MF_00906] (2-178)
  IPR009809 Cell division protein ZapC [PIRSF010252] (1-174)
  IPR048372 Cell-division protein ZapC, C-terminal [PF07126] (90-170)
  IPR048373 Cell-division protein ZapC, N-terminal [PF21083] (2-89)

Organism: Pantoea ananatis (strain LMG 20103) (NCBI:txid706191)

Solvent-accessible surface area (backbone atoms only — not comparable to full-atom values): 19402 Å² total; per-residue (Å²): 71,49,81,72,89,53,78,71,20,31,37,32,54,38,76,90,78,42,25,42,30,36,37,65,44,76,40,34,34,37,47,44,86,46,31,65,93,47,41,36,80,70,42,73,46,73,40,69,47,47,70,68,54,48,55,49,46,54,47,30,46,59,47,44,66,77,44,93,58,52,53,47,52,38,48,32,34,37,54,25,41,53,46,47,60,72,30,44,49,92,65,70,64,60,42,86,55,35,36,75,46,92,71,58,45,78,66,53,65,28,36,60,28,25,35,31,31,54,88,77,62,49,75,44,46,29,34,27,50,37,62,49,96,60,34,29,38,25,22,36,60,45,76,65,47,73,57,95,87,42,81,45,40,53,33,41,74,47,23,33,39,22,33,30,42,38,81,50,75,69,76,67,76,71,78,72,72,71,87,111,71,49,80,72,89,53,77,72,21,32,38,33,54,39,75,90,77,43,26,42,31,37,37,65,44,76,40,35,32,36,46,46,86,46,31,65,94,47,41,36,79,71,43,73,46,73,41,70,47,47,71,70,54,49,54,48,47,52,47,30,46,60,49,45,66,76,44,94,58,52,51,48,53,39,49,32,34,38,54,24,41,53,47,47,60,72,29,45,48,90,65,72,63,59,43,85,55,34,37,75,46,92,71,59,45,79,66,52,64,31,35,59,26,24,36,32,31,54,88,77,62,48,74,46,45,29,33,27,50,38,62,48,97,59,35,28,38,26,23,36,60,45,76,64,47,75,58,93,86,41,82,45,41,54,34,39,74,49,25,33,38,23,33,31,44,37,79,49,76,70,76,70,78,73,78,72,71,72,85,114

Sequence (360 aa):
MKIKPDDKWRWFYDAEHDRMMLDLADGMLFRSRYARKMLTPDAFTESGFCVDDAALYFTFEEKCRQSPLSSDQRAELVLNALVAARFLKPLMPKSWHFSAHRQPMQPAVGEMVAVTLADSGEQARLLVVENGDNAALCLLAQPALTLAGKGMVLGDAIKVMNDRLQPHQQEKTTRYARAVMKIKPDDKWRWFYDAEHDRMMLDLADGMLFRSRYARKMLTPDAFTESGFCVDDAALYFTFEEKCRQSPLSSDQRAELVLNALVAARFLKPLMPKSWHFSAHRQPMQPAVGEMVAVTLADSGEQARLLVVENGDNAALCLLAQPALTLAGKGMVLGDAIKVMNDRLQPHQQEKTTRYARAV

Nearest PDB structures (foldseek):
  5fo3-assembly1_B  TM=9.803E-01  e=1.407E-28  Escherichia coli
  5e1l-assembly1_A  TM=9.826E-01  e=8.510E-28  Escherichia coli
  2wac-assembly2_B  TM=7.040E-01  e=7.234E-02  Drosophila melanogaster
  1y71-assembly1_A  TM=7.560E-01  e=1.101E-01  Bacillus cereus
  8y2i-assembly1_A  TM=2.335E-01  e=1.639E+00  Lentisphaerota

pLDDT: mean 92.42, std 14.71, range [27.05, 98.81]